Protein AF-A0A9D5H1F6-F1 (afdb_monomer)

Radius of gyration: 22.5 Å; Cα contacts (8 Å, |Δi|>4): 194; chains: 1; bounding box: 53×39×62 Å

Mean predicted aligned error: 13.91 Å

Organism: Pisum sativum (NCBI:txid3888)

Sequence (229 aa):
MTDNATSFKALLVYIEHRYYGNSVPFGSEEEAFKNATTLGYLDSAQALVDYGDVVIHIQETLQMQNSPIIVIGGSYGGMLASWFRLKYPHLAIGALASSAPILYIDDVVQPNAYMDIVSADFKLSVHSCPLLVGWDDMGNLRTLRPNLLRVCEKISVCLDPQWNFRTLIAAIHTGFRQLGGRRMKVRKVEYRCSYTLLTDASPDGTYMYYLDRIENDEDVQSMFSAHSG

Solvent-accessible surface area (backbone atoms only — not comparable to full-atom values): 14036 Å² total; per-residue (Å²): 111,74,86,55,29,66,82,67,73,50,87,86,81,85,81,77,53,69,75,40,93,88,42,42,54,85,83,36,64,70,57,27,66,64,42,71,79,50,38,62,66,76,38,71,71,58,45,47,49,52,52,49,53,51,50,52,51,49,24,63,77,68,71,39,77,87,59,86,36,73,36,70,23,52,35,71,46,4,37,50,17,45,51,40,32,72,76,38,55,88,69,24,82,39,53,46,50,42,78,35,63,68,59,73,56,72,90,75,46,65,95,53,53,69,60,53,50,53,53,47,55,51,59,71,47,36,102,76,40,61,72,75,73,48,78,71,60,60,67,72,54,78,79,41,68,75,57,50,52,55,46,26,66,64,68,71,49,86,76,59,90,87,62,47,74,66,56,54,53,48,51,55,55,50,52,63,58,77,68,76,52,89,88,51,98,57,71,54,64,52,63,47,33,78,39,38,42,65,54,94,79,43,100,82,75,56,85,47,79,40,61,65,74,68,80,88,46,66,69,61,55,54,56,55,63,73,70,72,119

InterPro domains:
  IPR008758 Peptidase S28 [PF05577] (2-130)
  IPR029058 Alpha/Beta hydrolase fold [G3DSA:3.40.50.1820] (1-213)
  IPR029058 Alpha/Beta hydrolase fold [SSF53474] (10-110)

Secondary structure (DSSP, 8-state):
-HHHHHHHTPPP--PPPTTBTTB-GGGSHHHHTSSHHHHTT--HHHHHHHHHHHHHHHHHHTT-TTS--EEEEETHHHHHHHHHHHH-TTT-SEEEEET--GGGSSTTS-TTHHHHHHHHHHHHH-TT------TTGGGGGGG-HHHHHHHHHHHT----TT--HHHHHHHHHHHHHHT--TTSSS-HHHHHHTTEEEE---TT---EEEE---TT-HHHHHHHHTT--

Foldseek 3Di:
DVVCCVVVVHDDDDDDFELDDPNDPPRDNCQCVVDCVSVVCNDLVNRLVVVVVVLVVCCVVVVPLVPAAEQEAEACSLLSSVVSCVVCVVRHVYYHRHPYPNQPPDPSDPPCVVVVVLVVVLVVLDVDLPPPPPVVVVVVCPPCPVLVVVLCVQQVHDDDPPDDPVNVVVLVSVLLVVPQDPPPPDRCSNVQSVQFDQDPPDPVRDGHTRNPDPPPPPVSVVSSVVVPD

Structure (mmCIF, N/CA/C/O backbone):
data_AF-A0A9D5H1F6-F1
#
_entry.id   AF-A0A9D5H1F6-F1
#
loop_
_atom_site.group_PDB
_atom_site.id
_atom_site.type_symbol
_atom_site.label_atom_id
_atom_site.label_alt_id
_atom_site.label_comp_id
_atom_site.label_asym_id
_atom_site.label_entity_id
_atom_site.label_seq_id
_atom_site.pdbx_PDB_ins_code
_atom_site.Cartn_x
_atom_site.Cartn_y
_atom_site.Cartn_z
_atom_site.occupancy
_atom_site.B_iso_or_equiv
_atom_site.auth_seq_id
_atom_site.auth_comp_id
_atom_site.auth_asym_id
_atom_site.auth_atom_id
_atom_site.pdbx_PDB_model_num
ATOM 1 N N . MET A 1 1 ? -13.692 4.336 -4.834 1.00 65.94 1 MET A N 1
ATOM 2 C CA . MET A 1 1 ? -14.108 4.124 -3.426 1.00 65.94 1 MET A CA 1
ATOM 3 C C . MET A 1 1 ? -15.209 5.093 -3.019 1.00 65.94 1 MET A C 1
ATOM 5 O O . MET A 1 1 ? -16.245 4.626 -2.567 1.00 65.94 1 MET A O 1
ATOM 9 N N . THR A 1 2 ? -15.030 6.399 -3.236 1.00 76.50 2 THR A N 1
ATOM 10 C CA . THR A 1 2 ? -16.049 7.443 -3.000 1.00 76.50 2 THR A CA 1
ATOM 11 C C . THR A 1 2 ? -17.396 7.136 -3.648 1.00 76.50 2 THR A C 1
ATOM 13 O O . THR A 1 2 ? -18.425 7.261 -2.996 1.00 76.50 2 THR A O 1
ATOM 16 N N . ASP A 1 3 ? -17.375 6.639 -4.885 1.00 79.06 3 ASP A N 1
ATOM 17 C CA . ASP A 1 3 ? -18.580 6.434 -5.698 1.00 79.06 3 ASP A CA 1
ATOM 18 C C . ASP A 1 3 ? -19.557 5.419 -5.083 1.00 79.06 3 ASP A C 1
ATOM 20 O O . ASP A 1 3 ? -20.766 5.549 -5.239 1.00 79.06 3 ASP A O 1
ATOM 24 N N . ASN A 1 4 ? -19.042 4.438 -4.333 1.00 81.19 4 ASN A N 1
ATOM 25 C CA . ASN A 1 4 ? -19.859 3.409 -3.686 1.00 81.19 4 ASN A CA 1
ATOM 26 C C . ASN A 1 4 ? -20.172 3.739 -2.220 1.00 81.19 4 ASN A C 1
ATOM 28 O O . ASN A 1 4 ? -21.157 3.243 -1.673 1.00 81.19 4 ASN A O 1
ATOM 32 N N . ALA A 1 5 ? -19.344 4.560 -1.568 1.00 83.38 5 ALA A N 1
ATOM 33 C CA . ALA A 1 5 ? -19.458 4.839 -0.139 1.00 83.38 5 ALA A CA 1
ATOM 34 C C . ALA A 1 5 ? -20.813 5.455 0.225 1.00 83.38 5 ALA A C 1
ATOM 36 O O . ALA A 1 5 ? -21.424 5.054 1.213 1.00 83.38 5 ALA A O 1
ATOM 37 N N . THR A 1 6 ? -21.322 6.367 -0.609 1.00 85.12 6 THR A N 1
ATOM 38 C CA . THR A 1 6 ? -22.631 7.002 -0.409 1.00 85.12 6 THR A CA 1
ATOM 39 C C . THR A 1 6 ? -23.771 5.986 -0.448 1.00 85.12 6 THR A C 1
ATOM 41 O O . THR A 1 6 ? -24.631 6.004 0.430 1.00 85.12 6 THR A O 1
ATOM 44 N N . SER A 1 7 ? -23.764 5.060 -1.413 1.00 90.88 7 SER A N 1
ATOM 45 C CA . SER A 1 7 ? -24.789 4.013 -1.532 1.00 90.88 7 SER A CA 1
ATOM 46 C C . SER A 1 7 ? -24.789 3.063 -0.336 1.00 90.88 7 SER A C 1
ATOM 48 O O . SER A 1 7 ? -25.853 2.651 0.119 1.00 90.88 7 SER A O 1
ATOM 50 N N . PHE A 1 8 ? -23.608 2.758 0.206 1.00 89.00 8 PHE A N 1
ATOM 51 C CA . PHE A 1 8 ? -23.462 1.930 1.404 1.00 89.00 8 PHE A CA 1
ATOM 52 C C . PHE A 1 8 ? -23.613 2.706 2.717 1.00 89.00 8 PHE A C 1
ATOM 54 O O . PHE A 1 8 ? -23.583 2.087 3.777 1.00 89.00 8 PHE A O 1
ATOM 61 N N . LYS A 1 9 ? -23.773 4.039 2.667 1.00 91.12 9 LYS A N 1
ATOM 62 C CA . LYS A 1 9 ? -23.721 4.931 3.841 1.00 91.12 9 LYS A CA 1
ATOM 63 C C . LYS A 1 9 ? -22.486 4.653 4.711 1.00 91.12 9 LYS A C 1
ATOM 65 O O . LYS A 1 9 ? -22.565 4.632 5.936 1.00 91.12 9 LYS A O 1
ATOM 70 N N . ALA A 1 10 ? -21.361 4.386 4.056 1.00 92.12 10 ALA A N 1
ATOM 71 C CA . ALA A 1 10 ? -20.140 3.934 4.701 1.00 92.12 10 ALA A CA 1
ATOM 72 C C . ALA A 1 10 ? -19.275 5.114 5.156 1.00 92.12 10 ALA A C 1
ATOM 74 O O . ALA A 1 10 ? -19.107 6.094 4.425 1.00 92.12 10 ALA A O 1
ATOM 75 N N . LEU A 1 11 ? -18.662 4.972 6.331 1.00 92.75 11 LEU A N 1
ATOM 76 C CA . LEU A 1 11 ? -17.524 5.793 6.726 1.00 92.75 11 LEU A CA 1
ATOM 77 C C . LEU A 1 11 ? -16.302 5.368 5.902 1.00 92.75 11 LEU A C 1
ATOM 79 O O . LEU A 1 11 ? -15.985 4.181 5.822 1.00 92.75 11 LEU A O 1
ATOM 83 N N . LEU A 1 12 ? -15.616 6.336 5.299 1.00 93.62 12 LEU A N 1
ATOM 84 C CA . LEU A 1 12 ? -14.352 6.098 4.611 1.00 93.62 12 LEU A CA 1
ATOM 85 C C . LEU A 1 12 ? -13.191 6.471 5.522 1.00 93.62 12 LEU A C 1
ATOM 87 O O . LEU A 1 12 ? -13.092 7.611 5.967 1.00 93.62 12 LEU A O 1
ATOM 91 N N . VAL A 1 13 ? -12.297 5.512 5.735 1.00 92.62 13 VAL A N 1
ATOM 92 C CA . VAL A 1 13 ? -11.058 5.697 6.486 1.00 92.62 13 VAL A CA 1
ATOM 93 C C . VAL A 1 13 ? -9.903 5.328 5.566 1.00 92.62 13 VAL A C 1
ATOM 95 O O . VAL A 1 13 ? -9.874 4.229 5.014 1.00 92.62 13 VAL A O 1
ATOM 98 N N . TYR A 1 14 ? -8.969 6.258 5.388 1.00 94.88 14 TYR A N 1
ATOM 99 C CA . TYR A 1 14 ? -7.701 6.011 4.711 1.00 94.88 14 TYR A CA 1
ATOM 100 C C . TYR A 1 14 ? -6.618 6.004 5.778 1.00 94.88 14 TYR A C 1
ATOM 102 O O . TYR A 1 14 ? -6.432 7.006 6.465 1.00 94.88 14 TYR A O 1
ATOM 110 N N . ILE A 1 15 ? -5.955 4.863 5.940 1.00 94.81 15 ILE A N 1
ATOM 111 C CA . ILE A 1 15 ? -4.895 4.691 6.929 1.00 94.81 15 ILE A CA 1
ATOM 112 C C . ILE A 1 15 ? -3.569 4.752 6.182 1.00 94.81 15 ILE A C 1
ATOM 114 O O . ILE A 1 15 ? -3.332 3.965 5.263 1.00 94.81 15 ILE A O 1
ATOM 118 N N . GLU A 1 16 ? -2.736 5.721 6.540 1.00 96.19 16 GLU A N 1
ATOM 119 C CA . GLU A 1 16 ? -1.401 5.856 5.973 1.00 96.19 16 GLU A CA 1
ATOM 120 C C . GLU A 1 16 ? -0.485 4.766 6.548 1.00 96.19 16 GLU A C 1
ATOM 122 O O . GLU A 1 16 ? -0.585 4.385 7.715 1.00 96.19 16 GLU A O 1
ATOM 127 N N . HIS A 1 17 ? 0.357 4.185 5.697 1.00 97.12 17 HIS A N 1
ATOM 128 C CA . HIS A 1 17 ? 1.258 3.111 6.101 1.00 97.12 17 HIS A CA 1
ATOM 129 C C . HIS A 1 17 ? 2.427 3.695 6.901 1.00 97.12 17 HIS A C 1
ATOM 131 O O . HIS A 1 17 ? 2.987 4.718 6.512 1.00 97.12 17 HIS A O 1
ATOM 137 N N . ARG A 1 18 ? 2.848 3.016 7.975 1.00 96.12 18 ARG A N 1
ATOM 138 C CA . ARG A 1 18 ? 4.076 3.365 8.709 1.00 96.12 18 ARG A CA 1
ATOM 139 C C . ARG A 1 18 ? 5.263 3.558 7.753 1.00 96.12 18 ARG A C 1
ATOM 141 O O . ARG A 1 18 ? 5.403 2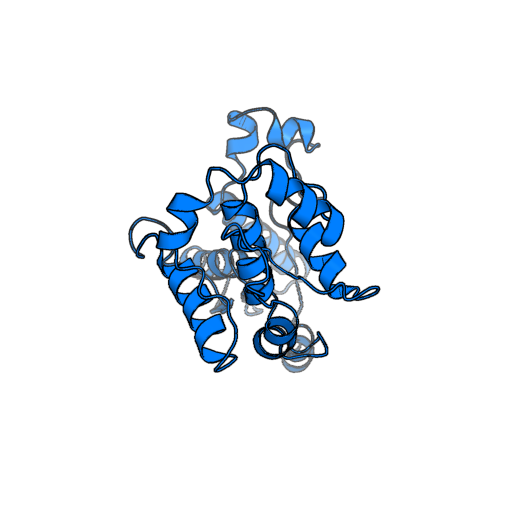.774 6.818 1.00 96.12 18 ARG A O 1
ATOM 148 N N . TYR A 1 19 ? 6.126 4.534 8.023 1.00 95.50 19 TYR A N 1
ATOM 149 C CA . TYR A 1 19 ? 7.267 4.958 7.188 1.00 95.50 19 TYR A CA 1
ATOM 150 C C . TYR A 1 19 ? 6.912 5.632 5.857 1.00 95.50 19 TYR A C 1
ATOM 152 O O . TYR A 1 19 ? 7.810 5.887 5.059 1.00 95.50 19 TYR A O 1
ATOM 160 N N . TYR A 1 20 ? 5.641 5.940 5.602 1.00 93.31 20 TYR A N 1
ATOM 161 C CA . TYR A 1 20 ? 5.229 6.689 4.417 1.00 93.31 20 TYR A CA 1
ATOM 162 C C . TYR A 1 20 ? 4.521 7.978 4.820 1.00 93.31 20 TYR A C 1
ATOM 164 O O . TYR A 1 20 ? 3.789 8.011 5.810 1.00 93.31 20 TYR A O 1
ATOM 172 N N . GLY A 1 21 ? 4.714 9.024 4.016 1.00 92.81 21 GLY A N 1
ATOM 173 C CA . GLY A 1 21 ? 4.063 10.314 4.217 1.00 92.81 21 GLY A CA 1
ATOM 174 C C . GLY A 1 21 ? 4.426 10.925 5.567 1.00 92.81 21 GLY A C 1
ATOM 175 O O . GLY A 1 21 ? 5.596 11.132 5.866 1.00 92.81 21 GLY A O 1
ATOM 176 N N . ASN A 1 22 ? 3.419 11.211 6.387 1.00 94.31 22 ASN A N 1
ATOM 177 C CA . ASN A 1 22 ? 3.612 11.797 7.714 1.00 94.31 22 ASN A CA 1
ATOM 178 C C . ASN A 1 22 ? 3.654 10.743 8.832 1.00 94.31 22 ASN A C 1
ATOM 180 O O . ASN A 1 22 ? 3.923 11.072 9.988 1.00 94.31 22 ASN A O 1
ATOM 184 N N . SER A 1 23 ? 3.394 9.477 8.511 1.00 95.31 23 SER A N 1
ATOM 185 C CA . SER A 1 23 ? 3.327 8.368 9.462 1.00 95.31 23 SER A CA 1
ATOM 186 C C . SER A 1 23 ? 4.711 7.778 9.717 1.00 95.31 23 SER A C 1
ATOM 188 O O . SER A 1 23 ? 4.968 6.605 9.446 1.00 95.31 23 SER A O 1
ATOM 190 N N . VAL A 1 24 ? 5.626 8.603 10.227 1.00 95.00 24 VAL A N 1
ATOM 191 C CA . VAL A 1 24 ? 7.041 8.255 10.407 1.00 95.00 24 VAL A CA 1
ATOM 192 C C . VAL A 1 24 ? 7.347 7.963 11.882 1.00 95.00 24 VAL A C 1
ATOM 194 O O . VAL A 1 24 ? 7.233 8.857 12.726 1.00 95.00 24 VAL A O 1
ATOM 197 N N . PRO A 1 25 ? 7.740 6.722 12.232 1.00 93.62 25 PRO A N 1
ATOM 198 C CA . PRO A 1 25 ? 8.152 6.390 13.594 1.00 93.62 25 PRO A CA 1
ATOM 199 C C . PRO A 1 25 ? 9.428 7.132 14.009 1.00 93.62 25 PRO A C 1
ATOM 201 O O . PRO A 1 25 ? 10.161 7.648 13.176 1.00 93.62 25 PRO A O 1
ATOM 204 N N . PHE A 1 26 ? 9.723 7.171 15.309 1.00 94.81 26 PHE A N 1
ATOM 205 C CA . PHE A 1 26 ? 10.951 7.782 15.855 1.00 94.81 26 PHE A CA 1
ATOM 206 C C . PHE A 1 26 ? 11.108 9.298 15.616 1.00 94.81 26 PHE A C 1
ATOM 208 O O . PHE A 1 26 ? 12.149 9.866 15.932 1.00 94.81 26 PHE A O 1
ATOM 215 N N . GLY A 1 27 ? 10.057 9.972 15.141 1.00 90.50 27 GLY A N 1
ATOM 216 C CA . GLY A 1 27 ? 9.942 11.432 15.099 1.00 90.50 27 GLY A CA 1
ATOM 217 C C . GLY A 1 27 ? 10.492 12.102 13.839 1.00 90.50 27 GLY A C 1
ATOM 218 O O . GLY A 1 27 ? 10.073 13.218 13.537 1.00 90.50 27 GLY A O 1
ATOM 219 N N . SER A 1 28 ? 11.378 11.450 13.084 1.00 94.19 28 SER A N 1
ATOM 220 C CA . SER A 1 28 ? 11.861 11.944 11.790 1.00 94.19 28 SER A CA 1
ATOM 221 C C . SER A 1 28 ? 12.242 10.800 10.854 1.00 94.19 28 SER A C 1
ATOM 223 O O . SER A 1 28 ? 12.594 9.709 11.303 1.00 94.19 28 SER A O 1
ATOM 225 N N . GLU A 1 29 ? 12.217 11.061 9.543 1.00 93.44 29 GLU A N 1
ATOM 226 C CA . GLU A 1 29 ? 12.680 10.090 8.541 1.00 93.44 29 GLU A CA 1
ATOM 227 C C . GLU A 1 29 ? 14.157 9.750 8.750 1.00 93.44 29 GLU A C 1
ATOM 229 O O . GLU A 1 29 ? 14.536 8.583 8.707 1.00 93.44 29 GLU A O 1
ATOM 234 N N . GLU A 1 30 ? 14.982 10.750 9.068 1.00 95.31 30 GLU A N 1
ATOM 235 C CA . GLU A 1 30 ? 16.406 10.542 9.327 1.00 95.31 30 GLU A CA 1
ATOM 236 C C . GLU A 1 30 ? 16.638 9.481 10.412 1.00 95.31 30 GLU A C 1
ATOM 238 O O . GLU A 1 30 ? 17.456 8.584 10.221 1.00 95.31 30 GLU A O 1
ATOM 243 N N . GLU A 1 31 ? 15.890 9.528 11.519 1.00 95.69 31 GLU A N 1
ATOM 244 C CA . GLU A 1 31 ? 16.037 8.532 12.582 1.00 95.69 31 GLU A CA 1
ATOM 245 C C . GLU A 1 31 ? 15.385 7.192 12.202 1.00 95.69 31 GLU A C 1
ATOM 247 O O . GLU A 1 31 ? 15.964 6.124 12.438 1.00 95.69 31 GLU A O 1
ATOM 252 N N . ALA A 1 32 ? 14.216 7.228 11.556 1.00 94.44 32 ALA A N 1
ATOM 253 C CA . ALA A 1 32 ? 13.486 6.034 11.141 1.00 94.44 32 ALA A CA 1
ATOM 254 C C . ALA A 1 32 ? 14.284 5.151 10.167 1.00 94.44 32 ALA A C 1
ATOM 256 O O . ALA A 1 32 ? 14.256 3.927 10.291 1.00 94.44 32 ALA A O 1
ATOM 257 N N . PHE A 1 33 ? 15.037 5.762 9.249 1.00 94.12 33 PHE A N 1
ATOM 258 C CA . PHE A 1 33 ? 15.827 5.070 8.223 1.00 94.12 33 PHE A CA 1
ATOM 259 C C . PHE A 1 33 ? 17.323 4.938 8.568 1.00 94.12 33 PHE A C 1
ATOM 261 O O . PHE A 1 33 ? 18.102 4.415 7.773 1.00 94.12 33 PHE A O 1
ATOM 268 N N . LYS A 1 34 ? 17.742 5.374 9.761 1.00 95.00 34 LYS A N 1
ATOM 269 C CA . LYS A 1 34 ? 19.153 5.474 10.172 1.00 95.00 34 LYS A CA 1
ATOM 270 C C . LYS A 1 34 ? 19.942 4.169 10.138 1.00 95.00 34 LYS A C 1
ATOM 272 O O . LYS A 1 34 ? 21.124 4.167 9.800 1.00 95.00 34 LYS A O 1
ATOM 277 N N . ASN A 1 35 ? 19.353 3.073 10.612 1.00 94.75 35 ASN A N 1
ATOM 278 C CA . ASN A 1 35 ? 20.040 1.789 10.746 1.00 94.75 35 ASN A CA 1
ATOM 279 C C . ASN A 1 35 ? 19.049 0.618 10.739 1.00 94.75 35 ASN A C 1
ATOM 281 O O . ASN A 1 35 ? 17.842 0.810 10.827 1.00 94.75 35 ASN A O 1
ATOM 285 N N . ALA A 1 36 ? 19.566 -0.612 10.671 1.00 93.94 36 ALA A N 1
ATOM 286 C CA . ALA A 1 36 ? 18.742 -1.821 10.610 1.00 93.94 36 ALA A CA 1
ATOM 287 C C . ALA A 1 36 ? 17.792 -1.990 11.812 1.00 93.94 36 ALA A C 1
ATOM 289 O O . ALA A 1 36 ? 16.734 -2.595 11.666 1.00 93.94 36 ALA A O 1
ATOM 290 N N . THR A 1 37 ? 18.135 -1.452 12.986 1.00 94.81 37 THR A N 1
ATOM 291 C CA . THR A 1 37 ? 17.292 -1.547 14.184 1.00 94.81 37 THR A CA 1
ATOM 292 C C . THR A 1 37 ? 16.068 -0.643 14.080 1.00 94.81 37 THR A C 1
ATOM 294 O O . THR A 1 37 ? 14.972 -1.073 14.431 1.00 94.81 37 THR A O 1
ATOM 297 N N . THR A 1 38 ? 16.228 0.592 13.592 1.00 94.88 38 THR A N 1
ATOM 298 C CA . THR A 1 38 ? 15.094 1.505 13.381 1.00 94.88 38 THR A CA 1
ATOM 299 C C . THR A 1 38 ? 14.326 1.149 12.118 1.00 94.88 38 THR A C 1
ATOM 301 O O . THR A 1 38 ? 13.103 1.106 12.159 1.00 94.88 38 THR A O 1
ATOM 304 N N . LEU A 1 39 ? 15.003 0.767 11.036 1.00 94.00 39 LEU A N 1
ATOM 305 C CA . LEU A 1 39 ? 14.360 0.332 9.796 1.00 94.00 39 LEU A CA 1
ATOM 306 C C . LEU A 1 39 ? 13.620 -1.006 9.946 1.00 94.00 39 LEU A C 1
ATOM 308 O O . LEU A 1 39 ? 12.657 -1.256 9.232 1.00 94.00 39 LEU A O 1
ATOM 312 N N . GLY A 1 40 ? 14.019 -1.853 10.897 1.00 93.94 40 GLY A N 1
ATOM 313 C CA . GLY A 1 40 ? 13.415 -3.168 11.123 1.00 93.94 40 GLY A CA 1
ATOM 314 C C . GLY A 1 40 ? 11.926 -3.147 11.494 1.00 93.94 40 GLY A C 1
ATOM 315 O O . GLY A 1 40 ? 11.277 -4.186 11.411 1.00 93.94 40 GLY A O 1
ATOM 316 N N . TYR A 1 41 ? 11.362 -1.992 11.872 1.00 95.19 41 TYR A N 1
ATOM 317 C CA . TYR A 1 41 ? 9.916 -1.849 12.095 1.00 95.19 41 TYR A CA 1
ATOM 318 C C . TYR A 1 41 ? 9.131 -1.479 10.826 1.00 95.19 41 TYR A C 1
ATOM 320 O O . TYR A 1 41 ? 7.896 -1.423 10.889 1.00 95.19 41 TYR A O 1
ATOM 328 N N . LEU A 1 42 ? 9.803 -1.251 9.688 1.00 96.00 42 LEU A N 1
ATOM 329 C CA . LEU A 1 42 ? 9.185 -1.206 8.362 1.00 96.00 42 LEU A CA 1
ATOM 330 C C . LEU A 1 42 ? 8.871 -2.638 7.918 1.00 96.00 42 LEU A C 1
ATOM 332 O O . LEU A 1 42 ? 9.566 -3.241 7.106 1.00 96.00 42 LEU A O 1
ATOM 336 N N . ASP A 1 43 ? 7.814 -3.185 8.504 1.00 93.50 43 ASP A N 1
ATOM 337 C CA . ASP A 1 43 ? 7.365 -4.550 8.278 1.00 93.50 43 ASP A CA 1
ATOM 338 C C . ASP A 1 43 ? 5.849 -4.599 8.063 1.00 93.50 43 ASP A C 1
ATOM 340 O O . ASP A 1 43 ? 5.074 -3.866 8.686 1.00 93.50 43 ASP A O 1
ATOM 344 N N . SER A 1 44 ? 5.432 -5.501 7.177 1.00 95.38 44 SER A N 1
ATOM 345 C CA . SER A 1 44 ? 4.029 -5.711 6.839 1.00 95.38 44 SER A CA 1
ATOM 346 C C . SER A 1 44 ? 3.222 -6.237 8.025 1.00 95.38 44 SER A C 1
ATOM 348 O O . SER A 1 44 ? 2.106 -5.767 8.232 1.00 95.38 44 SER A O 1
ATOM 350 N N . ALA A 1 45 ? 3.760 -7.149 8.847 1.00 96.62 45 ALA A N 1
ATOM 351 C CA . ALA A 1 45 ? 3.021 -7.666 9.998 1.00 96.62 45 ALA A CA 1
ATOM 352 C C . ALA A 1 45 ? 2.770 -6.553 11.015 1.00 96.62 45 ALA A C 1
ATOM 354 O O . ALA A 1 45 ? 1.658 -6.415 11.521 1.00 96.62 45 ALA A O 1
ATOM 355 N N . GLN A 1 46 ? 3.769 -5.703 11.236 1.00 97.38 46 GLN A N 1
ATOM 356 C CA . GLN A 1 46 ? 3.621 -4.547 12.102 1.00 97.38 46 GLN A CA 1
ATOM 357 C C . GLN A 1 46 ? 2.647 -3.490 11.550 1.00 97.38 46 GLN A C 1
ATOM 359 O O . GLN A 1 46 ? 1.914 -2.881 12.328 1.00 97.38 46 GLN A O 1
ATOM 364 N N . ALA A 1 47 ? 2.596 -3.273 10.233 1.00 97.69 47 ALA A N 1
ATOM 365 C CA . ALA A 1 47 ? 1.602 -2.388 9.618 1.00 97.69 47 ALA A CA 1
ATOM 366 C C . ALA A 1 47 ? 0.167 -2.919 9.793 1.00 97.69 47 ALA A C 1
ATOM 368 O O . ALA A 1 47 ? -0.757 -2.150 10.045 1.00 97.69 47 ALA A O 1
ATOM 369 N N . LEU A 1 48 ? -0.032 -4.241 9.716 1.00 98.38 48 LEU A N 1
ATOM 370 C CA . LEU A 1 48 ? -1.343 -4.848 9.969 1.00 98.38 48 LEU A CA 1
ATOM 371 C C . LEU A 1 48 ? -1.806 -4.654 11.419 1.00 98.38 48 LEU A C 1
ATOM 373 O O . LEU A 1 48 ? -3.005 -4.484 11.640 1.00 98.38 48 LEU A O 1
ATOM 377 N N . VAL A 1 49 ? -0.882 -4.659 12.387 1.00 98.19 49 VAL A N 1
ATOM 378 C CA . VAL A 1 49 ? -1.196 -4.339 13.789 1.00 98.19 49 VAL A CA 1
ATOM 379 C C . VAL A 1 49 ? -1.678 -2.891 13.907 1.00 98.19 49 VAL A C 1
ATOM 381 O O . VAL A 1 49 ? -2.754 -2.678 14.460 1.00 98.19 49 VAL A O 1
ATOM 384 N N . ASP A 1 50 ? -0.977 -1.925 13.295 1.00 98.19 50 ASP A N 1
ATOM 385 C CA . ASP A 1 50 ? -1.402 -0.513 13.309 1.00 98.19 50 ASP A CA 1
ATOM 386 C C . ASP A 1 50 ? -2.824 -0.345 12.766 1.00 98.19 50 ASP A C 1
ATOM 388 O O . ASP A 1 50 ? -3.641 0.383 13.325 1.00 98.19 50 ASP A O 1
ATOM 392 N N . TYR A 1 51 ? -3.142 -1.034 11.666 1.00 98.12 51 TYR A N 1
ATOM 393 C CA . TYR A 1 51 ? -4.474 -0.974 11.068 1.00 98.12 51 TYR A CA 1
ATOM 394 C C . TYR A 1 51 ? -5.543 -1.530 12.006 1.00 98.12 51 TYR A C 1
ATOM 396 O O . TYR A 1 51 ? -6.645 -0.987 12.058 1.00 98.12 51 TYR A O 1
ATOM 404 N N . GLY A 1 52 ? -5.222 -2.587 12.755 1.00 97.69 52 GLY A N 1
ATOM 405 C CA . GLY A 1 52 ? -6.105 -3.153 13.769 1.00 97.69 52 GLY A CA 1
ATOM 406 C C . GLY A 1 52 ? -6.392 -2.150 14.880 1.00 97.69 52 GLY A C 1
ATOM 407 O O . GLY A 1 52 ? -7.558 -1.888 15.175 1.00 97.69 52 GLY A O 1
ATOM 408 N N . ASP A 1 53 ? -5.343 -1.533 15.420 1.00 98.00 53 ASP A N 1
ATOM 409 C CA . ASP A 1 53 ? -5.451 -0.552 16.501 1.00 98.00 53 ASP A CA 1
ATOM 410 C C . ASP A 1 53 ? -6.233 0.695 16.066 1.00 98.00 53 ASP A C 1
ATOM 412 O O . ASP A 1 53 ? -7.126 1.150 16.782 1.00 98.00 53 ASP A O 1
ATOM 416 N N . VAL A 1 54 ? -5.980 1.212 14.858 1.00 97.12 54 VAL A N 1
ATOM 417 C CA . VAL A 1 54 ? -6.732 2.347 14.296 1.00 97.12 54 VAL A CA 1
ATOM 418 C C . VAL A 1 54 ? -8.209 1.997 14.116 1.00 97.12 54 VAL A C 1
ATOM 420 O O . VAL A 1 54 ? -9.080 2.797 14.461 1.00 97.12 54 VAL A O 1
ATOM 423 N N . VAL A 1 55 ? -8.516 0.807 13.594 1.00 96.31 55 VAL A N 1
ATOM 424 C CA . VAL A 1 55 ? -9.899 0.349 13.408 1.00 96.31 55 VAL A CA 1
ATOM 425 C C . VAL A 1 55 ? -10.630 0.260 14.747 1.00 96.31 55 VAL A C 1
ATOM 427 O O . VAL A 1 55 ? -11.731 0.802 14.864 1.00 96.31 55 VAL A O 1
ATOM 430 N N . ILE A 1 56 ? -10.015 -0.366 15.754 1.00 96.88 56 ILE A N 1
ATOM 431 C CA . ILE A 1 56 ? -10.583 -0.484 17.103 1.00 96.88 56 ILE A CA 1
ATOM 432 C C . ILE A 1 56 ? -10.817 0.909 17.693 1.00 96.88 56 ILE A C 1
ATOM 434 O O . ILE A 1 56 ? -11.930 1.220 18.117 1.00 96.88 56 ILE A O 1
ATOM 438 N N . HIS A 1 57 ? -9.812 1.784 17.627 1.00 97.31 57 HIS A N 1
ATOM 439 C CA . HIS A 1 57 ? -9.901 3.144 18.149 1.00 97.31 57 HIS A CA 1
ATOM 440 C C . HIS A 1 57 ? -11.046 3.948 17.514 1.00 97.31 57 HIS A C 1
ATOM 442 O O . HIS A 1 57 ? -11.793 4.636 18.215 1.00 97.31 57 HIS A O 1
ATOM 448 N N . ILE A 1 58 ? -11.228 3.844 16.193 1.00 96.00 58 ILE A N 1
ATOM 449 C CA . ILE A 1 58 ? -12.327 4.504 15.476 1.00 96.00 58 ILE A CA 1
ATOM 450 C C . ILE A 1 58 ? -13.679 3.925 15.896 1.00 96.00 58 ILE A C 1
ATOM 452 O O . ILE A 1 58 ? -14.610 4.690 16.156 1.00 96.00 58 ILE A O 1
ATOM 456 N N . GLN A 1 59 ? -13.808 2.596 15.982 1.00 95.31 59 GLN A N 1
ATOM 457 C CA . GLN A 1 59 ? -15.054 1.965 16.419 1.00 95.31 59 GLN A CA 1
ATOM 458 C C . GLN A 1 59 ? -15.442 2.392 17.836 1.00 95.31 59 GLN A C 1
ATOM 460 O O . GLN A 1 59 ? -16.618 2.656 18.085 1.00 95.31 59 GLN A O 1
ATOM 465 N N . GLU A 1 60 ? -14.477 2.491 18.749 1.00 96.62 60 GLU A N 1
ATOM 466 C CA . GLU A 1 60 ? -14.701 2.943 20.122 1.00 96.62 60 GLU A CA 1
ATOM 467 C C . GLU A 1 60 ? -15.088 4.421 20.181 1.00 96.62 60 GLU A C 1
ATOM 469 O O . GLU A 1 60 ? -16.115 4.771 20.764 1.00 96.62 60 GLU A O 1
ATOM 474 N N . THR A 1 61 ? -14.310 5.277 19.516 1.00 97.62 61 THR A N 1
ATOM 475 C CA . THR A 1 61 ? -14.489 6.736 19.534 1.00 97.62 61 THR A CA 1
ATOM 476 C C . THR A 1 61 ? -15.812 7.160 18.905 1.00 97.62 61 THR A C 1
ATOM 478 O O . THR A 1 61 ? -16.471 8.074 19.399 1.00 97.62 61 THR A O 1
ATOM 481 N N . LEU A 1 62 ? -16.228 6.485 17.830 1.00 96.25 62 LEU A N 1
ATOM 482 C CA . LEU A 1 62 ? -17.472 6.785 17.118 1.00 96.25 62 LEU A CA 1
ATOM 483 C C . LEU A 1 62 ? -18.665 5.933 17.571 1.00 96.25 62 LEU A C 1
ATOM 485 O O . LEU A 1 62 ? -19.755 6.103 17.032 1.00 96.25 62 LEU A O 1
ATOM 489 N N . GLN A 1 63 ? -18.485 5.030 18.542 1.00 95.75 63 GLN A N 1
ATOM 490 C CA . GLN A 1 63 ? -19.530 4.110 19.016 1.00 95.75 63 GLN A CA 1
ATOM 491 C C . GLN A 1 63 ? -20.133 3.246 17.884 1.00 95.75 63 GLN A C 1
ATOM 493 O O . GLN A 1 63 ? -21.348 3.086 17.755 1.00 95.75 63 GLN A O 1
ATOM 498 N N . MET A 1 64 ? -19.262 2.689 17.036 1.00 92.69 64 MET A N 1
ATOM 499 C CA . MET A 1 64 ? -19.599 1.927 15.825 1.00 92.69 64 MET A CA 1
ATOM 500 C C . MET A 1 64 ? -19.219 0.436 15.908 1.00 92.69 64 MET A C 1
ATOM 502 O O . MET A 1 64 ? -18.933 -0.197 14.893 1.00 92.69 64 MET A O 1
ATOM 506 N N . GLN A 1 65 ? -19.248 -0.160 17.098 1.00 89.94 65 GLN A N 1
ATOM 507 C CA . GLN A 1 65 ? -18.790 -1.531 17.378 1.00 89.94 65 GLN A CA 1
ATOM 508 C C . GLN A 1 65 ? -19.541 -2.600 16.567 1.00 89.94 65 GLN A C 1
ATOM 510 O O . GLN A 1 65 ? -18.976 -3.634 16.227 1.00 89.94 65 GLN A O 1
ATOM 515 N N . ASN A 1 66 ? -20.800 -2.335 16.207 1.00 90.56 66 ASN A N 1
ATOM 516 C CA . ASN A 1 66 ? -21.623 -3.238 15.394 1.00 90.56 66 ASN A CA 1
ATOM 517 C C . ASN A 1 66 ? -21.534 -2.958 13.882 1.00 90.56 66 ASN A C 1
ATOM 519 O O . ASN A 1 66 ? -22.222 -3.610 13.096 1.00 90.56 66 ASN A O 1
ATOM 523 N N . SER A 1 67 ? -20.744 -1.966 13.459 1.00 94.50 67 SER A N 1
ATOM 524 C CA . SER A 1 67 ? -20.625 -1.616 12.043 1.00 94.50 67 SER A CA 1
ATOM 525 C C . SER A 1 67 ? -19.693 -2.595 11.325 1.00 94.50 67 SER A C 1
ATOM 527 O O . SER A 1 67 ? -18.566 -2.795 11.780 1.00 94.50 67 SER A O 1
ATOM 529 N N . PRO A 1 68 ? -20.117 -3.192 10.197 1.00 95.31 68 PRO A N 1
ATOM 530 C CA . PRO A 1 68 ? -19.269 -4.097 9.436 1.00 95.31 68 PRO A CA 1
ATOM 531 C C . PRO A 1 68 ? -18.114 -3.343 8.772 1.00 95.31 68 PRO A C 1
ATOM 533 O O . PRO A 1 68 ? -18.305 -2.279 8.185 1.00 95.31 68 PRO A O 1
ATOM 536 N N . ILE A 1 69 ? -16.925 -3.942 8.806 1.00 96.00 69 ILE A N 1
ATOM 537 C CA . ILE A 1 69 ? -15.715 -3.374 8.205 1.00 96.00 69 ILE A CA 1
ATOM 538 C C . ILE A 1 69 ? -15.322 -4.179 6.969 1.00 96.00 69 ILE A C 1
ATOM 540 O O . ILE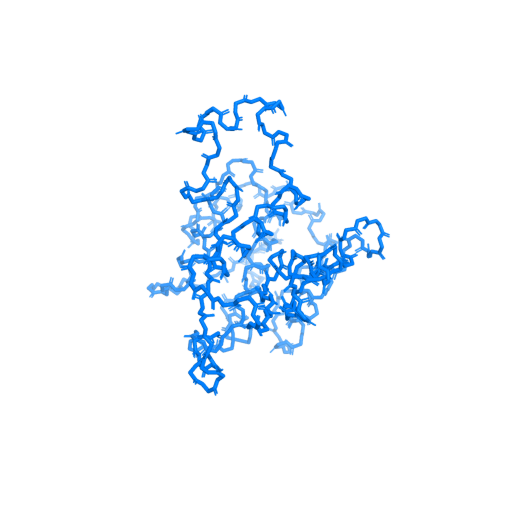 A 1 69 ? -15.184 -5.403 7.019 1.00 96.00 69 ILE A O 1
ATOM 544 N N . ILE A 1 70 ? -15.104 -3.476 5.860 1.00 95.56 70 ILE A N 1
ATOM 545 C CA . ILE A 1 70 ? -14.520 -4.027 4.637 1.00 95.56 70 ILE A CA 1
ATOM 546 C C . ILE A 1 70 ? -13.195 -3.314 4.403 1.00 95.56 70 ILE A C 1
ATOM 548 O O . ILE A 1 70 ? -13.168 -2.090 4.280 1.00 95.56 70 ILE A O 1
ATOM 552 N N . VAL A 1 71 ? -12.108 -4.075 4.314 1.00 96.50 71 VAL A N 1
ATOM 553 C CA . VAL A 1 71 ? -10.786 -3.524 3.992 1.00 96.50 71 VAL A CA 1
ATOM 554 C C . VAL A 1 71 ? -10.561 -3.533 2.488 1.00 96.50 71 VAL A C 1
ATOM 556 O O . VAL A 1 71 ? -10.903 -4.491 1.797 1.00 96.50 71 VAL A O 1
ATOM 559 N N . ILE A 1 72 ? -10.019 -2.449 1.947 1.00 94.56 72 ILE A N 1
ATOM 560 C CA . ILE A 1 72 ? -9.861 -2.269 0.503 1.00 94.56 72 ILE A CA 1
ATOM 561 C C . ILE A 1 72 ? -8.434 -1.822 0.230 1.00 94.56 72 ILE A C 1
ATOM 563 O O . ILE A 1 72 ? -7.934 -0.922 0.897 1.00 94.56 72 ILE A O 1
ATOM 567 N N . GLY A 1 73 ? -7.799 -2.417 -0.776 1.00 92.38 73 GLY A N 1
ATOM 568 C CA . GLY A 1 73 ? -6.463 -2.013 -1.185 1.00 92.38 73 GLY A CA 1
ATOM 569 C C . GLY A 1 73 ? -6.131 -2.411 -2.616 1.00 92.38 73 GLY A C 1
ATOM 570 O O . GLY A 1 73 ? -6.747 -3.312 -3.190 1.00 92.38 73 GLY A O 1
ATOM 571 N N . GLY A 1 74 ? -5.158 -1.712 -3.197 1.00 88.62 74 GLY A N 1
ATOM 572 C CA . GLY A 1 74 ? -4.625 -1.976 -4.531 1.00 88.62 74 GLY A CA 1
ATOM 573 C C . GLY A 1 74 ? -3.137 -2.313 -4.486 1.00 88.62 74 GLY A C 1
ATOM 574 O O . GLY A 1 74 ? -2.430 -1.773 -3.638 1.00 88.62 74 GLY A O 1
ATOM 575 N N . SER A 1 75 ? -2.650 -3.168 -5.391 1.00 90.50 75 SER A N 1
ATOM 576 C CA . SER A 1 75 ? -1.227 -3.553 -5.448 1.00 90.50 75 SER A CA 1
ATOM 577 C C . SER A 1 75 ? -0.752 -4.110 -4.091 1.00 90.50 75 SER A C 1
ATOM 579 O O . SER A 1 75 ? -1.448 -4.945 -3.508 1.00 90.50 75 SER A O 1
ATOM 581 N N . TYR A 1 76 ? 0.367 -3.630 -3.542 1.00 92.94 76 TYR A N 1
ATOM 582 C CA . TYR A 1 76 ? 0.814 -3.956 -2.184 1.00 92.94 76 TYR A CA 1
ATOM 583 C C . TYR A 1 76 ? -0.269 -3.689 -1.124 1.00 92.94 76 TYR A C 1
ATOM 585 O O . TYR A 1 76 ? -0.533 -4.543 -0.282 1.00 92.94 76 TYR A O 1
ATOM 593 N N . GLY A 1 77 ? -1.012 -2.582 -1.228 1.00 93.56 77 GLY A N 1
ATOM 594 C CA . GLY A 1 77 ? -2.158 -2.321 -0.352 1.00 93.56 77 GLY A CA 1
ATOM 595 C C . GLY A 1 77 ? -3.253 -3.391 -0.455 1.00 93.56 77 GLY A C 1
ATOM 596 O O . GLY A 1 77 ? -3.932 -3.686 0.523 1.00 93.56 77 GLY A O 1
ATOM 597 N N . GLY A 1 78 ? -3.416 -4.026 -1.618 1.00 93.88 78 GLY A N 1
ATOM 598 C CA . GLY A 1 78 ? -4.326 -5.161 -1.796 1.00 93.88 78 GLY A CA 1
ATOM 599 C C . GLY A 1 78 ? -3.814 -6.445 -1.133 1.00 93.88 78 GLY A C 1
ATOM 600 O O . GLY A 1 78 ? -4.613 -7.230 -0.615 1.00 93.88 78 GLY A O 1
ATOM 601 N N . MET A 1 79 ? -2.493 -6.641 -1.091 1.00 94.94 79 MET A N 1
ATOM 602 C CA . MET A 1 79 ? -1.869 -7.721 -0.317 1.00 94.94 79 MET A CA 1
ATOM 603 C C . MET A 1 79 ? -2.118 -7.496 1.175 1.00 94.94 79 MET A C 1
ATOM 605 O O . MET A 1 79 ? -2.645 -8.388 1.837 1.00 94.94 79 MET A O 1
ATOM 609 N N . LEU A 1 80 ? -1.886 -6.273 1.667 1.00 97.38 80 LEU A N 1
ATOM 610 C CA . LEU A 1 80 ? -2.200 -5.880 3.043 1.00 97.38 80 LEU A CA 1
ATOM 611 C C . LEU A 1 80 ? -3.680 -6.087 3.380 1.00 97.38 80 LEU A C 1
ATOM 613 O O . LEU A 1 8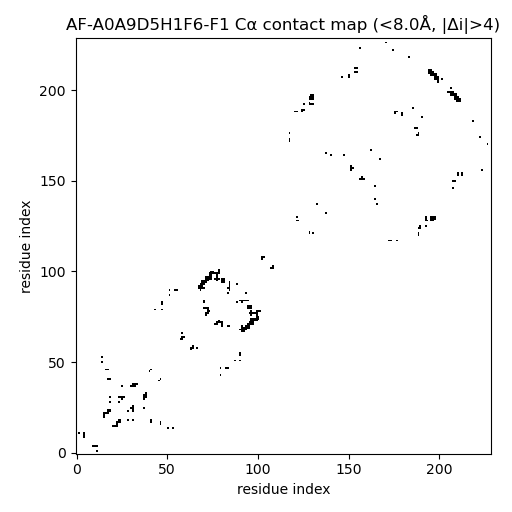0 ? -3.983 -6.697 4.397 1.00 97.38 80 LEU A O 1
ATOM 617 N N . ALA A 1 81 ? -4.612 -5.663 2.518 1.00 96.88 81 ALA A N 1
ATOM 618 C CA . ALA A 1 81 ? -6.045 -5.879 2.736 1.00 96.88 81 ALA A CA 1
ATOM 619 C C . ALA A 1 81 ? -6.396 -7.376 2.842 1.00 96.88 81 ALA A C 1
ATOM 621 O O . ALA A 1 81 ? -7.173 -7.781 3.711 1.00 96.88 81 ALA A O 1
ATOM 622 N N . SER A 1 82 ? -5.792 -8.213 1.992 1.00 96.38 82 SER A N 1
ATOM 623 C CA . SER A 1 82 ? -5.973 -9.670 2.035 1.00 96.38 82 SER A CA 1
ATOM 624 C C . SER A 1 82 ? -5.444 -10.261 3.339 1.00 96.38 82 SER A C 1
ATOM 626 O O . SER A 1 82 ? -6.155 -10.995 4.026 1.00 96.38 82 SER A O 1
ATOM 628 N N . TRP A 1 83 ? -4.209 -9.920 3.710 1.00 97.56 83 TRP A N 1
ATOM 629 C CA . TRP A 1 83 ? -3.578 -10.418 4.928 1.00 97.56 83 TRP A CA 1
ATOM 630 C C . TRP A 1 83 ? -4.267 -9.914 6.188 1.00 97.56 83 TRP A C 1
ATOM 632 O O . TRP A 1 83 ? -4.421 -10.689 7.129 1.00 97.56 83 TRP A O 1
ATOM 642 N N . PHE A 1 84 ? -4.762 -8.676 6.192 1.00 98.25 84 PHE A N 1
ATOM 643 C CA . PHE A 1 84 ? -5.542 -8.137 7.297 1.00 98.25 84 PHE A CA 1
ATOM 644 C C . PHE A 1 84 ? -6.799 -8.973 7.537 1.00 98.25 84 PHE A C 1
ATOM 646 O O . PHE A 1 84 ? -7.033 -9.417 8.656 1.00 98.25 84 PHE A O 1
ATOM 653 N N . ARG A 1 85 ? -7.572 -9.282 6.485 1.00 97.62 85 ARG A N 1
ATOM 654 C CA . ARG A 1 85 ? -8.754 -10.152 6.613 1.00 97.62 85 ARG A CA 1
ATOM 655 C C . ARG A 1 85 ? -8.389 -11.563 7.083 1.00 97.62 85 ARG A C 1
ATOM 657 O O . ARG A 1 85 ? -9.140 -12.141 7.863 1.00 97.62 85 ARG A O 1
ATOM 664 N N . LEU A 1 86 ? -7.264 -12.116 6.628 1.00 96.81 86 LEU A N 1
ATOM 665 C CA . LEU A 1 86 ? -6.806 -13.446 7.045 1.00 96.81 86 LEU A CA 1
ATOM 666 C C . LEU A 1 86 ? -6.351 -13.484 8.512 1.00 96.81 86 LEU A C 1
ATOM 668 O O . LEU A 1 86 ? -6.630 -14.459 9.206 1.00 96.81 86 LEU A O 1
ATOM 672 N N . LYS A 1 87 ? -5.647 -12.450 8.984 1.00 97.38 87 LYS A N 1
ATOM 673 C CA . LYS A 1 87 ? -5.073 -12.389 10.339 1.00 97.38 87 LYS A CA 1
ATOM 674 C C . LYS A 1 87 ? -6.045 -11.848 11.386 1.00 97.38 87 LYS A C 1
ATOM 676 O O . LYS A 1 87 ? -6.056 -12.346 12.508 1.00 97.38 87 LYS A O 1
ATOM 681 N N . TYR A 1 88 ? -6.902 -10.904 11.009 1.00 97.31 88 TYR A N 1
ATOM 682 C CA . TYR A 1 88 ? -7.876 -10.247 11.883 1.00 97.31 88 TYR A CA 1
ATOM 683 C C . TYR A 1 88 ? -9.314 -10.447 11.379 1.00 97.31 88 TYR A C 1
ATOM 685 O O . TYR A 1 88 ? -10.050 -9.478 11.162 1.00 97.31 88 TYR A O 1
ATOM 693 N N . PRO A 1 89 ? -9.779 -11.702 11.208 1.00 96.94 89 PRO A N 1
ATOM 694 C CA . PRO A 1 89 ? -11.116 -11.966 10.685 1.00 96.94 89 PRO A CA 1
ATOM 695 C C . PRO A 1 89 ? -12.243 -11.522 11.632 1.00 96.94 89 PRO A C 1
ATOM 697 O O . PRO A 1 89 ? -13.400 -11.468 11.219 1.00 96.94 89 PRO A O 1
ATOM 700 N N . HIS A 1 90 ? -11.912 -11.230 12.891 1.00 95.50 90 HIS A N 1
ATOM 701 C CA . HIS A 1 90 ? -12.824 -10.684 13.892 1.00 95.50 90 HIS A CA 1
ATOM 702 C C . HIS A 1 90 ? -13.037 -9.168 13.743 1.00 95.50 90 HIS A C 1
ATOM 704 O O . HIS A 1 90 ? -14.051 -8.672 14.219 1.00 95.50 90 HIS A O 1
ATOM 710 N N . LEU A 1 91 ? -12.127 -8.446 13.070 1.00 96.19 91 LEU A N 1
ATOM 711 C CA . LEU A 1 91 ? -12.251 -7.003 12.829 1.00 96.19 91 LEU A CA 1
ATOM 712 C C . LEU A 1 91 ? -12.900 -6.702 11.476 1.00 96.19 91 LEU A C 1
ATOM 714 O O . LEU A 1 91 ? -13.832 -5.913 11.401 1.00 96.19 91 LEU A O 1
ATOM 718 N N . ALA A 1 92 ? -12.441 -7.340 10.396 1.00 96.31 92 ALA A N 1
ATOM 719 C CA . ALA A 1 92 ? -12.949 -7.085 9.046 1.00 96.31 92 ALA A CA 1
ATOM 720 C C . ALA A 1 92 ? -13.754 -8.271 8.526 1.00 96.31 92 ALA A C 1
ATOM 722 O O . ALA A 1 92 ? -13.236 -9.382 8.497 1.00 96.31 92 ALA A O 1
ATOM 723 N N . ILE A 1 93 ? -14.976 -8.049 8.035 1.00 96.75 93 ILE A N 1
ATOM 724 C CA . ILE A 1 93 ? -15.846 -9.113 7.500 1.00 96.75 93 ILE A CA 1
ATOM 725 C C . ILE A 1 93 ? -15.452 -9.553 6.083 1.00 96.75 93 ILE A C 1
ATOM 727 O O . ILE A 1 93 ? -15.801 -10.651 5.649 1.00 96.75 93 ILE A O 1
ATOM 731 N N . GLY A 1 94 ? -14.697 -8.722 5.363 1.00 94.62 94 GLY A N 1
ATOM 732 C CA . GLY A 1 94 ? -14.252 -9.000 4.003 1.00 94.62 94 GLY A CA 1
ATOM 733 C C . GLY A 1 94 ? -13.138 -8.066 3.545 1.00 94.62 94 GLY A C 1
ATOM 734 O O . GLY A 1 94 ? -12.867 -7.046 4.181 1.00 94.62 94 GLY A O 1
ATOM 735 N N . ALA A 1 95 ? -12.505 -8.432 2.431 1.00 96.38 95 ALA A N 1
ATOM 736 C CA . ALA A 1 95 ? -11.459 -7.648 1.791 1.00 96.38 95 ALA A CA 1
ATOM 737 C C . ALA A 1 95 ? -11.699 -7.530 0.282 1.00 96.38 95 ALA A C 1
ATOM 739 O O . ALA A 1 95 ? -12.058 -8.513 -0.366 1.00 96.38 95 ALA A O 1
ATOM 740 N N . LEU A 1 96 ? -11.447 -6.347 -0.278 1.00 94.50 96 LEU A N 1
ATOM 741 C CA . LEU A 1 96 ? -11.328 -6.130 -1.717 1.00 94.50 96 LEU A CA 1
ATOM 742 C C . LEU A 1 96 ? -9.858 -5.872 -2.061 1.00 94.50 96 LEU A C 1
ATOM 744 O O . LEU A 1 96 ? -9.345 -4.770 -1.869 1.00 94.50 96 LEU A O 1
ATOM 748 N N . ALA A 1 97 ? -9.198 -6.904 -2.577 1.00 93.56 97 ALA A N 1
ATOM 749 C CA . ALA A 1 97 ? -7.786 -6.892 -2.935 1.00 93.56 97 ALA A CA 1
ATOM 750 C C . ALA A 1 97 ? -7.608 -6.703 -4.445 1.00 93.56 97 ALA A C 1
ATOM 752 O O . ALA A 1 97 ? -7.566 -7.659 -5.219 1.00 93.56 97 ALA A O 1
ATOM 753 N N . SER A 1 98 ? -7.546 -5.449 -4.883 1.00 90.06 98 SER A N 1
ATOM 754 C CA . SER A 1 98 ? -7.447 -5.115 -6.302 1.00 90.06 98 SER A CA 1
ATOM 755 C C . SER A 1 98 ? -6.016 -5.276 -6.810 1.00 90.06 98 SER A C 1
ATOM 757 O O . SER A 1 98 ? -5.097 -4.634 -6.305 1.00 90.06 98 SER A O 1
ATOM 759 N N . SER A 1 99 ? -5.818 -6.096 -7.845 1.00 87.06 99 SER A N 1
ATOM 760 C CA . SER A 1 99 ? -4.507 -6.291 -8.492 1.00 87.06 99 SER A CA 1
ATOM 761 C C . SER A 1 99 ? -3.377 -6.608 -7.500 1.00 87.06 99 SER A C 1
ATOM 763 O O . SER A 1 99 ? -2.260 -6.125 -7.651 1.00 87.06 99 SER A O 1
ATOM 765 N N . ALA A 1 100 ? -3.689 -7.370 -6.447 1.00 91.25 100 ALA A N 1
ATOM 766 C CA . ALA A 1 100 ? -2.747 -7.734 -5.398 1.00 91.25 100 ALA A CA 1
ATOM 767 C C . ALA A 1 100 ? -1.859 -8.898 -5.869 1.00 91.25 100 ALA A C 1
ATOM 769 O O . ALA A 1 100 ? -2.380 -9.998 -6.085 1.00 91.25 100 ALA A O 1
ATOM 770 N N . PRO A 1 101 ? -0.537 -8.715 -6.016 1.00 90.12 101 PRO A N 1
ATOM 771 C CA . PRO A 1 101 ? 0.346 -9.758 -6.526 1.00 90.12 101 PRO A CA 1
ATOM 772 C C . PRO A 1 101 ? 0.759 -10.734 -5.409 1.00 90.12 101 PRO A C 1
ATOM 774 O O . PRO A 1 101 ? 1.937 -10.950 -5.161 1.00 90.12 101 PRO A O 1
ATOM 777 N N . ILE A 1 102 ? -0.215 -11.343 -4.724 1.00 89.44 102 ILE A N 1
ATOM 778 C CA . ILE A 1 102 ? 0.005 -12.194 -3.534 1.00 89.44 102 ILE A CA 1
ATOM 779 C C . ILE A 1 102 ? 0.925 -13.389 -3.840 1.00 89.44 102 ILE A C 1
ATOM 781 O O . ILE A 1 102 ? 1.664 -13.827 -2.967 1.00 89.44 102 ILE A O 1
ATOM 785 N N . LEU A 1 103 ? 0.900 -13.892 -5.079 1.00 88.31 103 LEU A N 1
ATOM 786 C CA . LEU A 1 103 ? 1.726 -15.021 -5.524 1.00 88.31 103 LEU A CA 1
ATOM 787 C C . LEU A 1 103 ? 3.130 -14.620 -6.005 1.00 88.31 103 LEU A C 1
ATOM 789 O O . LEU A 1 103 ? 3.926 -15.496 -6.297 1.00 88.31 103 LEU A O 1
ATOM 793 N N . TYR A 1 104 ? 3.439 -13.325 -6.116 1.00 83.25 104 TYR A N 1
ATOM 794 C CA . TYR A 1 104 ? 4.774 -12.847 -6.515 1.00 83.25 104 TYR A CA 1
ATOM 795 C C . TYR A 1 104 ? 5.740 -12.722 -5.325 1.00 83.25 104 TYR A C 1
ATOM 797 O O . TYR A 1 104 ? 6.795 -12.103 -5.447 1.00 83.25 104 TYR A O 1
ATOM 805 N N . ILE A 1 105 ? 5.365 -13.276 -4.173 1.00 75.56 105 ILE A N 1
ATOM 806 C CA . ILE A 1 105 ? 6.266 -13.488 -3.045 1.00 75.56 105 ILE A CA 1
ATOM 807 C C . ILE A 1 105 ? 6.756 -14.931 -3.120 1.00 75.56 105 ILE A C 1
ATOM 809 O O . ILE A 1 105 ? 5.970 -15.829 -3.429 1.00 75.56 105 ILE A O 1
ATOM 813 N N . ASP A 1 106 ? 8.038 -15.126 -2.816 1.00 75.06 106 ASP A N 1
ATOM 814 C CA . ASP A 1 106 ? 8.763 -16.390 -2.947 1.00 75.06 106 ASP A CA 1
ATOM 815 C C . ASP A 1 106 ? 8.857 -16.894 -4.402 1.00 75.06 106 ASP A C 1
ATOM 817 O O . ASP A 1 106 ? 8.359 -16.280 -5.349 1.00 75.06 106 ASP A O 1
ATOM 821 N N . ASP A 1 107 ? 9.504 -18.043 -4.598 1.00 77.06 107 ASP A N 1
ATOM 822 C CA . ASP A 1 107 ? 9.736 -18.655 -5.916 1.00 77.06 107 ASP A CA 1
ATOM 823 C C . ASP A 1 107 ? 8.483 -19.361 -6.489 1.00 77.06 107 ASP A C 1
ATOM 825 O O . ASP A 1 107 ? 8.572 -20.373 -7.187 1.00 77.06 107 ASP A O 1
ATOM 829 N N . VAL A 1 108 ? 7.284 -18.856 -6.175 1.00 86.62 108 VAL A N 1
ATOM 830 C CA . VAL A 1 108 ? 6.000 -19.425 -6.626 1.00 86.62 108 VAL A CA 1
ATOM 831 C C . VAL A 1 108 ? 5.736 -19.104 -8.100 1.00 86.62 108 VAL A C 1
ATOM 833 O O . VAL A 1 108 ? 5.158 -19.916 -8.826 1.00 86.62 108 VAL A O 1
ATOM 836 N N . VAL A 1 109 ? 6.152 -17.921 -8.555 1.00 85.69 109 VAL A N 1
ATOM 837 C CA . VAL A 1 109 ? 5.972 -17.446 -9.933 1.00 85.69 109 VAL A CA 1
ATOM 838 C C . VAL A 1 109 ? 7.313 -17.454 -10.668 1.00 85.69 109 VAL A C 1
ATOM 840 O O . VAL A 1 109 ? 8.362 -17.195 -10.087 1.00 85.69 109 VAL A O 1
ATOM 843 N N . GLN A 1 110 ? 7.287 -17.736 -11.975 1.00 81.06 110 GLN A N 1
ATOM 844 C CA . GLN A 1 110 ? 8.497 -17.728 -12.798 1.00 81.06 110 GLN A CA 1
ATOM 845 C C . GLN A 1 110 ? 9.175 -16.339 -12.784 1.00 81.06 110 GLN A C 1
ATOM 847 O O . GLN A 1 110 ? 8.471 -15.337 -12.942 1.00 81.06 110 GLN A O 1
ATOM 852 N N . PRO A 1 111 ? 10.520 -16.254 -12.704 1.00 73.75 111 PRO A N 1
ATOM 853 C CA . PRO A 1 111 ? 11.248 -14.988 -12.532 1.00 73.75 111 PRO A CA 1
ATOM 854 C C . PRO A 1 111 ? 10.929 -13.885 -13.557 1.00 73.75 111 PRO A C 1
ATOM 856 O O . PRO A 1 111 ? 11.008 -12.703 -13.235 1.00 73.75 111 PRO A O 1
ATOM 859 N N . ASN A 1 112 ? 10.529 -14.253 -14.779 1.00 76.25 112 ASN A N 1
ATOM 860 C CA . ASN A 1 112 ? 10.241 -13.306 -15.862 1.00 76.25 112 ASN A CA 1
ATOM 861 C C . ASN A 1 112 ? 8.746 -13.093 -16.128 1.00 76.25 112 ASN A C 1
ATOM 863 O O . ASN A 1 112 ? 8.400 -12.269 -16.973 1.00 76.25 112 ASN A O 1
ATOM 867 N N . ALA A 1 113 ? 7.850 -13.746 -15.379 1.00 77.75 113 ALA A N 1
ATOM 868 C CA . ALA A 1 113 ? 6.417 -13.756 -15.679 1.00 77.75 113 ALA A CA 1
ATOM 869 C C . ALA A 1 113 ? 5.813 -12.348 -15.781 1.00 77.75 113 ALA A C 1
ATOM 871 O O . ALA A 1 113 ? 4.942 -12.091 -16.608 1.00 77.75 113 ALA A O 1
ATOM 872 N N . TYR A 1 114 ? 6.277 -11.405 -14.954 1.00 75.44 114 TYR A N 1
ATOM 873 C CA . TYR A 1 114 ? 5.824 -10.017 -15.038 1.00 75.44 114 TYR A CA 1
ATOM 874 C C . TYR A 1 114 ? 6.181 -9.377 -16.388 1.00 75.44 114 TYR A C 1
ATOM 876 O O . TYR A 1 114 ? 5.324 -8.766 -17.030 1.00 75.44 114 TYR A O 1
ATOM 884 N N . MET A 1 115 ? 7.427 -9.552 -16.832 1.00 68.69 115 MET A N 1
ATOM 885 C CA . MET A 1 115 ? 7.942 -8.979 -18.077 1.00 68.69 115 MET A CA 1
ATOM 886 C C . MET A 1 115 ? 7.405 -9.704 -19.312 1.00 68.69 115 MET A C 1
ATOM 888 O O . MET A 1 115 ? 7.199 -9.068 -20.346 1.00 68.69 115 MET A O 1
ATOM 892 N N . ASP A 1 116 ? 7.096 -10.994 -19.198 1.00 73.94 116 ASP A N 1
ATOM 893 C CA . ASP A 1 116 ? 6.441 -11.761 -20.256 1.00 73.94 116 ASP A CA 1
ATOM 894 C C . ASP A 1 116 ? 5.036 -11.224 -20.533 1.00 73.94 116 ASP A C 1
ATOM 896 O O . ASP A 1 116 ? 4.675 -11.005 -21.691 1.00 73.94 116 ASP A O 1
ATOM 900 N N . ILE A 1 117 ? 4.262 -10.928 -19.480 1.00 73.56 117 ILE A N 1
ATOM 901 C CA . ILE A 1 117 ? 2.922 -10.351 -19.639 1.00 73.56 117 ILE A CA 1
ATOM 902 C C . ILE A 1 117 ? 3.010 -8.920 -20.174 1.00 73.56 117 ILE A C 1
ATOM 904 O O . ILE A 1 117 ? 2.264 -8.574 -21.085 1.00 73.56 117 ILE A O 1
ATOM 908 N N . VAL A 1 118 ? 3.947 -8.101 -19.674 1.00 68.56 118 VAL A N 1
ATOM 909 C CA . VAL A 1 118 ? 4.211 -6.770 -20.251 1.00 68.56 118 VAL A CA 1
ATOM 910 C C . VAL A 1 118 ? 4.474 -6.901 -21.753 1.00 68.56 118 VAL A C 1
ATOM 912 O O . VAL A 1 118 ? 3.817 -6.249 -22.553 1.00 68.56 118 VAL A O 1
ATOM 915 N N . SER A 1 119 ? 5.375 -7.795 -22.157 1.00 66.44 119 SER A N 1
ATOM 916 C CA . SER A 1 119 ? 5.707 -8.011 -23.569 1.00 66.44 119 SER A CA 1
ATOM 917 C C . SER A 1 119 ? 4.503 -8.494 -24.388 1.00 66.44 119 SER A C 1
ATOM 919 O O . SER A 1 119 ? 4.332 -8.080 -25.535 1.00 66.44 119 SER A O 1
ATOM 921 N N . ALA A 1 120 ? 3.655 -9.352 -23.818 1.00 69.19 120 ALA A N 1
ATOM 922 C CA . ALA A 1 120 ? 2.432 -9.820 -24.463 1.00 69.19 120 ALA A CA 1
ATOM 923 C C . ALA A 1 120 ? 1.412 -8.688 -24.677 1.00 69.19 120 ALA A C 1
ATOM 925 O O . ALA A 1 120 ? 0.851 -8.588 -25.767 1.00 69.19 120 ALA A O 1
ATOM 926 N N . ASP A 1 121 ? 1.225 -7.801 -23.695 1.00 65.94 121 ASP A N 1
ATOM 927 C CA . ASP A 1 121 ? 0.310 -6.655 -23.801 1.00 65.94 121 ASP A CA 1
ATOM 928 C C . ASP A 1 121 ? 0.717 -5.725 -24.962 1.00 65.94 121 ASP A C 1
ATOM 930 O O . ASP A 1 121 ? -0.127 -5.299 -25.755 1.00 65.94 121 ASP A O 1
ATOM 934 N N . PHE A 1 122 ? 2.022 -5.475 -25.134 1.00 62.81 122 PHE A N 1
ATOM 935 C CA . PHE A 1 122 ? 2.542 -4.710 -26.275 1.00 62.81 122 PHE A CA 1
ATOM 936 C C . PHE A 1 122 ? 2.305 -5.426 -27.611 1.00 62.81 122 PHE A C 1
ATOM 938 O O . PHE A 1 122 ? 1.833 -4.793 -28.558 1.00 62.81 122 PHE A O 1
ATOM 945 N N . LYS A 1 123 ? 2.539 -6.745 -27.681 1.00 61.88 123 LYS A N 1
ATOM 946 C CA . LYS A 1 123 ? 2.277 -7.553 -28.890 1.00 61.88 123 LYS A CA 1
ATOM 947 C C . LYS A 1 123 ? 0.808 -7.521 -29.320 1.00 61.88 123 LYS A C 1
ATOM 949 O O . LYS A 1 123 ? 0.526 -7.519 -30.514 1.00 61.88 123 LYS A O 1
ATOM 954 N N . LEU A 1 124 ? -0.124 -7.509 -28.367 1.00 64.12 124 LEU A N 1
ATOM 955 C CA . LEU A 1 124 ? -1.563 -7.517 -28.648 1.00 64.12 124 LEU A CA 1
ATOM 956 C C . LEU A 1 124 ? -2.101 -6.148 -29.082 1.00 64.12 124 LEU A C 1
ATOM 958 O O . LEU A 1 124 ? -3.110 -6.087 -29.781 1.00 64.12 124 LEU A O 1
ATOM 962 N N . SER A 1 125 ? -1.441 -5.061 -28.680 1.00 58.66 125 SER A N 1
ATOM 963 C CA . SER A 1 125 ? -1.931 -3.700 -28.913 1.00 58.66 125 SER A CA 1
ATOM 964 C C . SER A 1 125 ? -1.785 -3.204 -30.360 1.00 58.66 125 SER A C 1
ATOM 966 O O . SER A 1 125 ? -2.623 -2.434 -30.811 1.00 58.66 125 SER A O 1
ATOM 968 N N . VAL A 1 126 ? -0.784 -3.641 -31.138 1.00 56.88 126 VAL A N 1
ATOM 969 C CA . VAL A 1 126 ? -0.639 -3.224 -32.549 1.00 56.88 126 VAL A CA 1
ATOM 970 C C . VAL A 1 126 ? 0.067 -4.315 -33.363 1.00 56.88 126 VAL A C 1
ATOM 972 O O . VAL A 1 126 ? 1.135 -4.778 -32.974 1.00 56.88 126 VAL A O 1
ATOM 975 N N . HIS A 1 127 ? -0.463 -4.662 -34.546 1.00 49.75 127 HIS A N 1
ATOM 976 C CA . HIS A 1 127 ? 0.179 -5.575 -35.519 1.00 49.75 127 HIS A CA 1
ATOM 977 C C . HIS A 1 127 ? 1.584 -5.122 -35.978 1.00 49.75 127 HIS A C 1
ATOM 979 O O . HIS A 1 127 ? 2.319 -5.901 -36.577 1.00 49.75 127 HIS A O 1
ATOM 985 N N . SER A 1 128 ? 1.955 -3.869 -35.709 1.00 49.47 128 SER A N 1
ATOM 986 C CA . SER A 1 128 ? 3.196 -3.228 -36.141 1.00 49.47 128 SER A CA 1
ATOM 987 C C . SER A 1 128 ? 3.766 -2.298 -35.065 1.00 49.47 128 SER A C 1
ATOM 989 O O . SER A 1 128 ? 4.245 -1.219 -35.397 1.00 49.47 128 SER A O 1
ATOM 991 N N . CYS A 1 129 ? 3.678 -2.657 -33.779 1.00 48.28 129 CYS A N 1
ATOM 992 C CA . CYS A 1 129 ? 4.508 -2.005 -32.763 1.00 48.28 129 CYS A CA 1
ATOM 993 C C . CYS A 1 129 ? 5.909 -2.616 -32.888 1.00 48.28 129 CYS A C 1
ATOM 995 O O . CYS A 1 129 ? 6.074 -3.788 -32.530 1.00 48.28 129 CYS A O 1
ATOM 997 N N . PRO A 1 130 ? 6.920 -1.905 -33.422 1.00 46.81 130 PRO A N 1
ATOM 998 C CA . PRO A 1 130 ? 8.250 -2.461 -33.606 1.00 46.81 130 PRO A CA 1
ATOM 999 C C . PRO A 1 130 ? 9.001 -2.359 -32.280 1.00 46.81 130 PRO A C 1
ATOM 1001 O O . PRO A 1 130 ? 10.052 -1.744 -32.175 1.00 46.81 130 PRO A O 1
ATOM 1004 N N . LEU A 1 131 ? 8.420 -2.952 -31.244 1.00 48.53 131 LEU A N 1
ATOM 1005 C CA . LEU A 1 131 ? 9.065 -3.149 -29.965 1.00 48.53 131 LEU A CA 1
ATOM 1006 C C . LEU A 1 131 ? 9.165 -4.638 -29.658 1.00 48.53 131 LEU A C 1
ATOM 1008 O O . LEU A 1 131 ? 8.862 -5.126 -28.576 1.00 48.53 131 LEU A O 1
ATOM 1012 N N . LEU A 1 132 ? 9.640 -5.369 -30.662 1.00 45.16 132 LEU A N 1
ATOM 1013 C CA . LEU A 1 132 ? 10.368 -6.607 -30.456 1.00 45.16 132 LEU A CA 1
ATOM 1014 C C . LEU A 1 132 ? 11.835 -6.239 -30.245 1.00 45.16 132 LEU A C 1
ATOM 1016 O O . LEU A 1 132 ? 12.679 -6.512 -31.084 1.00 45.16 132 LEU A O 1
ATOM 1020 N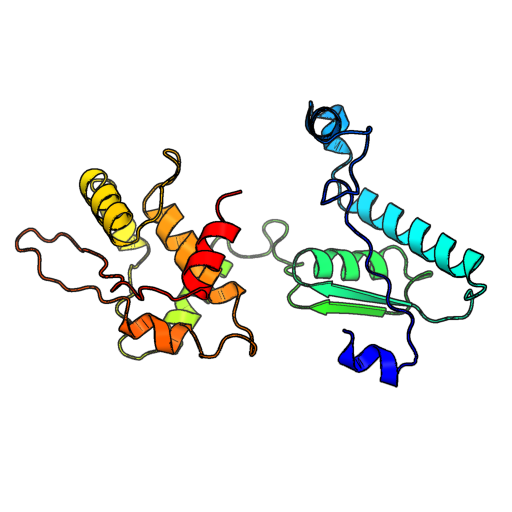 N . VAL A 1 133 ? 12.144 -5.620 -29.107 1.00 46.28 133 VAL A N 1
ATOM 1021 C CA . VAL A 1 133 ? 13.459 -5.886 -28.529 1.00 46.28 133 VAL A CA 1
ATOM 1022 C C . VAL A 1 133 ? 13.274 -7.215 -27.822 1.00 46.28 133 VAL A C 1
ATOM 1024 O O . VAL A 1 133 ? 12.786 -7.274 -26.690 1.00 46.28 133 VAL A O 1
ATOM 1027 N N . GLY A 1 134 ? 13.568 -8.304 -28.532 1.00 42.47 134 GLY A N 1
ATOM 1028 C CA . GLY A 1 134 ? 13.761 -9.579 -27.862 1.00 42.47 134 GLY A CA 1
ATOM 1029 C C . GLY A 1 134 ? 14.811 -9.367 -26.776 1.00 42.47 134 GLY A C 1
ATOM 1030 O O . GLY A 1 134 ? 15.785 -8.638 -26.972 1.00 42.47 134 GLY A O 1
ATOM 1031 N N . TRP A 1 135 ? 14.627 -9.964 -25.602 1.00 40.94 135 TRP A N 1
ATOM 1032 C CA . TRP A 1 135 ? 15.642 -9.891 -24.547 1.00 40.94 135 TRP A CA 1
ATOM 1033 C C . TRP A 1 135 ? 17.027 -10.371 -25.021 1.00 40.94 135 TRP A C 1
ATOM 1035 O O . TRP A 1 135 ? 18.045 -9.936 -24.474 1.00 40.94 135 TRP A O 1
ATOM 1045 N N . ASP A 1 136 ? 17.046 -11.184 -26.078 1.00 39.91 136 ASP A N 1
ATOM 1046 C CA . ASP A 1 136 ? 18.230 -11.650 -26.795 1.00 39.91 136 ASP A CA 1
ATOM 1047 C C . ASP A 1 136 ? 18.999 -10.512 -27.495 1.00 39.91 136 ASP A C 1
ATOM 1049 O O . ASP A 1 136 ? 20.225 -10.445 -27.383 1.00 39.91 136 ASP A O 1
ATOM 1053 N N . ASP A 1 137 ? 18.315 -9.531 -28.095 1.00 42.50 137 ASP A N 1
ATOM 1054 C CA . ASP A 1 137 ? 18.962 -8.382 -28.752 1.00 42.50 137 ASP A CA 1
ATOM 1055 C C . ASP A 1 137 ? 19.624 -7.435 -27.738 1.00 42.50 137 ASP A C 1
ATOM 1057 O O . ASP A 1 137 ? 20.644 -6.800 -28.019 1.00 42.50 137 ASP A O 1
ATOM 1061 N N . MET A 1 138 ? 19.127 -7.401 -26.494 1.00 43.59 138 MET A N 1
ATOM 1062 C CA . MET A 1 138 ? 19.722 -6.616 -25.406 1.00 43.59 138 MET A CA 1
ATOM 1063 C C . MET A 1 138 ? 21.083 -7.146 -24.932 1.00 43.59 138 MET A C 1
ATOM 1065 O O . MET A 1 138 ? 21.769 -6.465 -24.161 1.00 43.59 138 MET A O 1
ATOM 1069 N N . GLY A 1 139 ? 21.475 -8.371 -25.301 1.00 41.53 139 GLY A N 1
ATOM 1070 C CA . GLY A 1 139 ? 22.813 -8.911 -25.026 1.00 41.53 139 GLY A CA 1
ATOM 1071 C C . GLY A 1 139 ? 23.909 -8.137 -25.763 1.00 41.53 139 GLY A C 1
ATOM 1072 O O . GLY A 1 139 ? 24.969 -7.869 -25.194 1.00 41.53 139 GLY A O 1
ATOM 1073 N N . ASN A 1 140 ? 23.598 -7.677 -26.977 1.00 41.91 140 ASN A N 1
ATOM 1074 C CA . ASN A 1 140 ? 24.523 -6.974 -27.867 1.00 41.91 140 ASN A CA 1
ATOM 1075 C C . ASN A 1 140 ? 24.567 -5.451 -27.637 1.00 41.91 140 ASN A C 1
ATOM 1077 O O . ASN A 1 140 ? 25.517 -4.796 -28.052 1.00 41.91 140 ASN A O 1
ATOM 1081 N N . LEU A 1 141 ? 23.599 -4.875 -26.912 1.00 44.03 141 LEU A N 1
ATOM 1082 C CA . LEU A 1 141 ? 23.503 -3.425 -26.657 1.00 44.03 141 LEU A CA 1
ATOM 1083 C C . LEU A 1 141 ? 24.418 -2.917 -25.515 1.00 44.03 141 LEU A C 1
ATOM 1085 O O . LEU A 1 141 ? 24.416 -1.726 -25.201 1.00 44.03 141 LEU A O 1
ATOM 1089 N N . ARG A 1 142 ? 25.231 -3.787 -24.890 1.00 41.25 142 ARG A N 1
ATOM 1090 C CA . ARG A 1 142 ? 26.190 -3.418 -23.820 1.00 41.25 142 ARG A CA 1
ATOM 1091 C C . ARG A 1 142 ? 27.227 -2.366 -24.249 1.00 41.25 142 ARG A C 1
ATOM 1093 O O . ARG A 1 142 ? 27.826 -1.724 -23.391 1.00 41.25 142 ARG A O 1
ATOM 1100 N N . THR A 1 143 ? 27.429 -2.165 -25.547 1.00 43.75 143 THR A N 1
ATOM 1101 C CA . THR A 1 143 ? 28.423 -1.250 -26.134 1.00 43.75 143 THR A CA 1
ATOM 1102 C C . THR A 1 143 ? 27.913 0.180 -26.382 1.00 43.75 143 THR A C 1
ATOM 1104 O O . THR A 1 143 ? 28.678 1.029 -26.830 1.00 43.75 143 THR A O 1
ATOM 1107 N N . LEU A 1 144 ? 26.659 0.509 -26.041 1.00 47.06 144 LEU A N 1
ATOM 1108 C CA . LEU A 1 144 ? 25.984 1.749 -26.473 1.00 47.06 144 LEU A CA 1
ATOM 1109 C C . LEU A 1 144 ? 25.982 2.916 -25.468 1.00 47.06 144 LEU A C 1
ATOM 1111 O O . LEU A 1 144 ? 25.093 3.765 -25.517 1.00 47.06 144 LEU A O 1
ATOM 1115 N N . ARG A 1 145 ? 26.978 3.032 -24.582 1.00 46.69 145 ARG A N 1
ATOM 1116 C CA . ARG A 1 145 ? 27.088 4.189 -23.660 1.00 46.69 145 ARG A CA 1
ATOM 1117 C C . ARG A 1 145 ? 26.976 5.564 -24.368 1.00 46.69 145 ARG A C 1
ATOM 1119 O O . ARG A 1 145 ? 26.257 6.416 -23.851 1.00 46.69 145 ARG A O 1
ATOM 1126 N N . PRO A 1 146 ? 27.592 5.787 -25.551 1.00 47.00 146 PRO A N 1
ATOM 1127 C CA . PRO A 1 146 ? 27.454 7.048 -26.293 1.00 47.00 146 PRO A CA 1
ATOM 1128 C C . PRO A 1 146 ? 26.044 7.285 -26.860 1.00 47.00 146 PRO A C 1
ATOM 1130 O O . PRO A 1 146 ? 25.586 8.421 -26.942 1.00 47.00 146 PRO A O 1
ATOM 1133 N N . ASN A 1 147 ? 25.337 6.214 -27.230 1.00 48.94 147 ASN A N 1
ATOM 1134 C CA . ASN A 1 147 ? 23.999 6.299 -27.819 1.00 48.94 147 A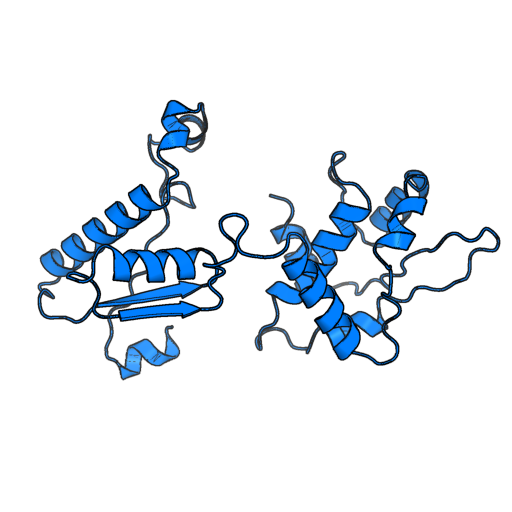SN A CA 1
ATOM 1135 C C . ASN A 1 147 ? 22.902 6.419 -26.754 1.00 48.94 147 ASN A C 1
ATOM 1137 O O . ASN A 1 147 ? 21.878 7.045 -27.009 1.00 48.94 147 ASN A O 1
ATOM 1141 N N . LEU A 1 148 ? 23.148 5.928 -25.537 1.00 49.09 148 LEU A N 1
ATOM 1142 C CA . LEU A 1 148 ? 22.270 6.132 -24.387 1.00 49.09 148 LEU A CA 1
ATOM 1143 C C . LEU A 1 148 ? 22.156 7.621 -24.018 1.00 49.09 148 LEU A C 1
ATOM 1145 O O . LEU A 1 148 ? 21.045 8.111 -23.847 1.00 49.09 148 LEU A O 1
ATOM 1149 N N . LEU A 1 149 ? 23.274 8.357 -23.976 1.00 50.59 149 LEU A N 1
ATOM 1150 C CA . LEU A 1 149 ? 23.274 9.807 -23.723 1.00 50.59 149 LEU A CA 1
ATOM 1151 C C . LEU A 1 149 ? 22.488 10.578 -24.796 1.00 50.59 149 LEU A C 1
ATOM 1153 O O . LEU A 1 149 ? 21.665 11.419 -24.455 1.00 50.59 149 LEU A O 1
ATOM 1157 N N . ARG A 1 150 ? 22.653 10.224 -26.078 1.00 50.44 150 ARG A N 1
ATOM 1158 C CA . ARG A 1 150 ? 21.873 10.804 -27.190 1.00 50.44 150 ARG A CA 1
ATOM 1159 C C . ARG A 1 150 ? 20.376 10.519 -27.097 1.00 50.44 150 ARG A C 1
ATOM 1161 O O . ARG A 1 150 ? 19.570 11.392 -27.409 1.00 50.44 150 ARG A O 1
ATOM 1168 N N . VAL A 1 151 ? 19.998 9.302 -26.702 1.00 48.59 151 VAL A N 1
ATOM 1169 C CA . VAL A 1 151 ? 18.592 8.959 -26.449 1.00 48.59 151 VAL A CA 1
ATOM 1170 C C . VAL A 1 151 ? 18.060 9.829 -25.314 1.00 48.59 151 VAL A C 1
ATOM 1172 O O . VAL A 1 151 ? 17.003 10.421 -25.480 1.00 48.59 151 VAL A O 1
ATOM 1175 N N . CYS A 1 152 ? 18.822 9.997 -24.231 1.00 49.97 152 CYS A N 1
ATOM 1176 C CA . CYS A 1 152 ? 18.442 10.774 -23.047 1.00 49.97 152 CYS A CA 1
ATOM 1177 C C . CYS A 1 152 ? 18.300 12.273 -23.307 1.00 49.97 152 CYS A C 1
ATOM 1179 O O . CYS A 1 152 ? 17.313 12.869 -22.882 1.00 49.97 152 CYS A O 1
ATOM 1181 N N . GLU A 1 153 ? 19.219 12.863 -24.076 1.00 50.91 153 GLU A N 1
ATOM 1182 C CA . GLU A 1 153 ? 19.112 14.244 -24.562 1.00 50.91 153 GLU A CA 1
ATOM 1183 C C . GLU A 1 153 ? 17.833 14.448 -25.387 1.00 50.91 153 GLU A C 1
ATOM 1185 O O . GLU A 1 153 ? 17.115 15.429 -25.192 1.00 50.91 153 GLU A O 1
ATOM 1190 N N . LYS A 1 154 ? 17.497 13.492 -26.265 1.00 48.72 154 LYS A N 1
ATOM 1191 C CA . LYS A 1 154 ? 16.292 13.567 -27.105 1.00 48.72 154 LYS A CA 1
ATOM 1192 C C . LYS A 1 154 ? 14.992 13.379 -26.324 1.00 48.72 154 LYS A C 1
ATOM 1194 O O . LYS A 1 154 ? 14.032 14.099 -26.582 1.00 48.72 154 LYS A O 1
ATOM 1199 N N . ILE A 1 155 ? 14.957 12.457 -25.363 1.00 47.03 155 ILE A N 1
ATOM 1200 C CA . ILE A 1 155 ? 13.772 12.217 -24.519 1.00 47.03 155 ILE A CA 1
ATOM 1201 C C . ILE A 1 155 ? 13.699 13.165 -23.317 1.00 47.03 155 ILE A C 1
ATOM 1203 O O . ILE A 1 155 ? 12.727 13.120 -22.571 1.00 47.03 155 ILE A O 1
ATOM 1207 N N . SER A 1 156 ? 14.699 14.040 -23.146 1.00 46.19 156 SER A N 1
ATOM 1208 C CA . SER A 1 156 ? 14.811 14.981 -22.024 1.00 46.19 156 SER A CA 1
ATOM 1209 C C . SER A 1 156 ? 14.714 14.294 -20.651 1.00 46.19 156 SER A C 1
ATOM 1211 O O . SER A 1 156 ? 14.126 14.839 -19.722 1.00 46.19 156 SER A O 1
ATOM 1213 N N . VAL A 1 157 ? 15.287 13.092 -20.523 1.00 48.47 157 VAL A N 1
ATOM 1214 C CA . VAL A 1 157 ? 15.349 12.341 -19.258 1.00 48.47 157 VAL A CA 1
ATOM 1215 C C . VAL A 1 157 ? 16.773 12.418 -18.723 1.00 48.47 157 VAL A C 1
ATOM 1217 O O . VAL A 1 157 ? 17.721 12.027 -19.404 1.00 48.47 157 VAL A O 1
ATOM 1220 N N . CYS A 1 158 ? 16.931 12.901 -17.493 1.00 46.16 158 CYS A N 1
ATOM 1221 C CA . CYS A 1 158 ? 18.192 12.788 -16.770 1.00 46.16 158 CYS A CA 1
ATOM 1222 C C . CYS A 1 158 ? 18.354 11.335 -16.316 1.00 46.16 158 CYS A C 1
ATOM 1224 O O . CYS A 1 158 ? 17.574 10.858 -15.495 1.00 46.16 158 CYS A O 1
ATOM 1226 N N . LEU A 1 159 ? 19.345 10.621 -16.851 1.00 50.22 159 LEU A N 1
ATOM 1227 C CA . LEU A 1 159 ? 19.691 9.311 -16.313 1.00 50.22 159 LEU A CA 1
ATOM 1228 C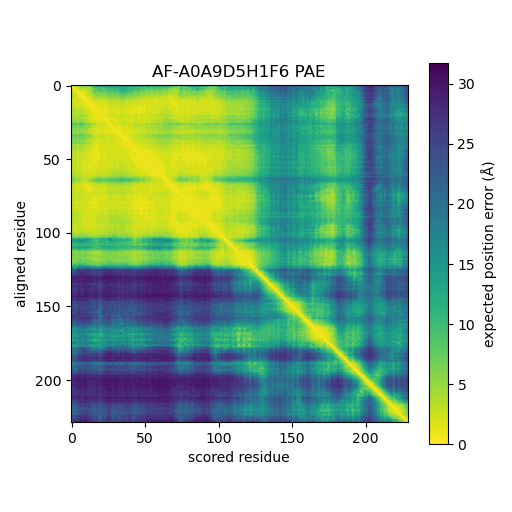 C . LEU A 1 159 ? 20.435 9.473 -14.999 1.00 50.22 159 LEU A C 1
ATOM 1230 O O . LEU A 1 159 ? 21.460 10.155 -14.938 1.00 50.22 159 LEU A O 1
ATOM 1234 N N . ASP A 1 160 ? 19.968 8.760 -13.984 1.00 50.12 160 ASP A N 1
ATOM 1235 C CA . ASP A 1 160 ? 20.826 8.389 -12.872 1.00 50.12 160 ASP A CA 1
ATOM 1236 C C . ASP A 1 160 ? 22.032 7.600 -13.439 1.00 50.12 160 ASP A C 1
ATOM 1238 O O . ASP A 1 160 ? 21.844 6.671 -14.233 1.00 50.12 160 ASP A O 1
ATOM 1242 N N . PRO A 1 161 ? 23.281 7.953 -13.083 1.00 49.22 161 PRO A N 1
ATOM 1243 C CA . PRO A 1 161 ? 24.481 7.269 -13.565 1.00 49.22 161 PRO A CA 1
ATOM 1244 C C . PRO A 1 161 ? 24.532 5.759 -13.258 1.00 49.22 161 PRO A C 1
ATOM 1246 O O . PRO A 1 161 ? 25.340 5.050 -13.865 1.00 49.22 161 PRO A O 1
ATOM 1249 N N . GLN A 1 162 ? 23.689 5.255 -12.352 1.00 49.72 162 GLN A N 1
ATOM 1250 C CA . GLN A 1 162 ? 23.529 3.828 -12.057 1.00 49.72 162 GLN A CA 1
ATOM 1251 C C . GLN A 1 162 ? 22.602 3.101 -13.043 1.00 49.72 162 GLN A C 1
ATOM 1253 O O . GLN A 1 162 ? 22.631 1.870 -13.134 1.00 49.72 162 GLN A O 1
ATOM 1258 N N . TRP A 1 163 ? 21.787 3.830 -13.808 1.00 45.16 163 TRP A N 1
ATOM 1259 C CA . TRP A 1 163 ? 20.860 3.237 -14.763 1.00 45.16 163 TRP A CA 1
ATOM 1260 C C . TRP A 1 163 ? 21.588 2.802 -16.031 1.00 45.16 163 TRP A C 1
ATOM 1262 O O . TRP A 1 163 ? 22.392 3.525 -16.620 1.00 45.16 163 TRP A O 1
ATOM 1272 N N . ASN A 1 164 ? 21.263 1.598 -16.495 1.00 53.81 164 ASN A N 1
ATOM 1273 C CA . ASN A 1 164 ? 21.687 1.118 -17.801 1.00 53.81 164 ASN A CA 1
ATOM 1274 C C . ASN A 1 164 ? 20.501 1.113 -18.776 1.00 53.81 164 ASN A C 1
ATOM 1276 O O . ASN A 1 164 ? 19.340 1.248 -18.387 1.00 53.81 164 ASN A O 1
ATOM 1280 N N . PHE A 1 165 ? 20.803 0.933 -20.062 1.00 54.62 165 PHE A N 1
ATOM 1281 C CA . PHE A 1 165 ? 19.799 0.919 -21.124 1.00 54.62 165 PHE A CA 1
ATOM 1282 C C . PHE A 1 165 ? 18.654 -0.084 -20.859 1.00 54.62 165 PHE A C 1
ATOM 1284 O O . PHE A 1 165 ? 17.496 0.230 -21.121 1.00 54.62 165 PHE A O 1
ATOM 1291 N N . ARG A 1 166 ? 18.942 -1.255 -20.265 1.00 56.31 166 ARG A N 1
ATOM 1292 C CA . ARG A 1 166 ? 17.906 -2.246 -19.918 1.00 56.31 166 ARG A CA 1
ATOM 1293 C C . ARG A 1 166 ? 16.967 -1.725 -18.834 1.00 56.31 166 ARG A C 1
ATOM 1295 O O . ARG A 1 166 ? 15.760 -1.896 -18.959 1.00 56.31 166 ARG A O 1
ATOM 1302 N N . THR A 1 167 ? 17.508 -1.083 -17.801 1.00 57.62 167 THR A N 1
ATOM 1303 C CA . THR A 1 167 ? 16.723 -0.493 -16.707 1.00 57.62 167 THR A CA 1
ATOM 1304 C C . THR A 1 167 ? 15.792 0.607 -17.219 1.00 57.62 167 THR A C 1
ATOM 1306 O O . THR A 1 167 ? 14.620 0.626 -16.856 1.00 57.62 167 THR A O 1
ATOM 1309 N N . LEU A 1 168 ? 16.279 1.468 -18.121 1.00 57.62 168 LEU A N 1
ATOM 1310 C CA . LEU A 1 168 ? 15.474 2.533 -18.728 1.00 57.62 168 LEU A CA 1
ATOM 1311 C C . LEU A 1 168 ? 14.296 1.970 -19.536 1.00 57.62 168 LEU A C 1
ATOM 1313 O O . LEU A 1 168 ? 13.157 2.393 -19.350 1.00 57.62 168 LEU A O 1
ATOM 1317 N N . ILE A 1 169 ? 14.558 1.001 -20.416 1.00 60.06 169 ILE A N 1
ATOM 1318 C CA . ILE A 1 169 ? 13.512 0.382 -21.240 1.00 60.06 169 ILE A CA 1
ATOM 1319 C C . ILE A 1 169 ? 12.510 -0.382 -20.373 1.00 60.06 169 ILE A C 1
ATOM 1321 O O . ILE A 1 169 ? 11.304 -0.248 -20.577 1.00 60.06 169 ILE A O 1
ATOM 1325 N N . ALA A 1 170 ? 12.983 -1.114 -19.361 1.00 60.66 170 ALA A N 1
ATOM 1326 C CA . ALA A 1 170 ? 12.107 -1.767 -18.397 1.00 60.66 170 ALA A CA 1
ATOM 1327 C C . ALA A 1 170 ? 11.176 -0.749 -17.721 1.00 60.66 170 ALA A C 1
ATOM 1329 O O . ALA A 1 170 ? 9.965 -0.918 -17.804 1.00 60.66 170 ALA A O 1
ATOM 1330 N N . ALA A 1 171 ? 11.712 0.340 -17.160 1.00 60.44 171 ALA A N 1
ATOM 1331 C CA . ALA A 1 171 ? 10.922 1.376 -16.491 1.00 60.44 171 ALA A CA 1
ATOM 1332 C C . ALA A 1 171 ? 9.850 1.996 -17.407 1.00 60.44 171 ALA A C 1
ATOM 1334 O O . ALA A 1 171 ? 8.697 2.153 -17.003 1.00 60.44 171 ALA A O 1
ATOM 1335 N N . ILE A 1 172 ? 10.202 2.288 -18.665 1.00 60.97 172 ILE A N 1
ATOM 1336 C CA . ILE A 1 172 ? 9.268 2.822 -19.666 1.00 60.97 172 ILE A CA 1
ATOM 1337 C C . ILE A 1 172 ? 8.114 1.837 -19.912 1.00 60.97 172 ILE A C 1
ATOM 1339 O O . ILE A 1 172 ? 6.942 2.216 -19.864 1.00 60.97 172 ILE A O 1
ATOM 1343 N N . HIS A 1 173 ? 8.417 0.557 -20.131 1.00 61.62 173 HIS A N 1
ATOM 1344 C CA . HIS A 1 173 ? 7.394 -0.455 -20.401 1.00 61.62 173 HIS A CA 1
ATOM 1345 C C . HIS A 1 173 ? 6.483 -0.704 -19.202 1.00 61.62 173 HIS A C 1
ATOM 1347 O O . HIS A 1 173 ? 5.264 -0.832 -19.348 1.00 61.62 173 HIS A O 1
ATOM 1353 N N . THR A 1 174 ? 7.072 -0.801 -18.012 1.00 61.41 174 THR A N 1
ATOM 1354 C CA . THR A 1 174 ? 6.334 -1.107 -16.790 1.00 61.41 174 THR A CA 1
ATOM 1355 C C . THR A 1 174 ? 5.459 0.062 -16.372 1.00 61.41 174 THR A C 1
ATOM 1357 O O . THR A 1 174 ? 4.298 -0.161 -16.030 1.00 61.41 174 THR A O 1
ATOM 1360 N N . GLY A 1 175 ? 5.961 1.296 -16.492 1.00 60.97 175 GLY A N 1
ATOM 1361 C CA . GLY A 1 175 ? 5.195 2.515 -16.239 1.00 60.97 175 GLY A CA 1
ATOM 1362 C C . GLY A 1 175 ? 3.995 2.655 -17.178 1.00 60.97 175 GLY A C 1
ATOM 1363 O O . GLY A 1 175 ? 2.876 2.896 -16.717 1.00 60.97 175 GLY A O 1
ATOM 1364 N N . PHE A 1 176 ? 4.182 2.410 -18.483 1.00 60.97 176 PHE A N 1
ATOM 1365 C CA . PHE A 1 176 ? 3.078 2.446 -19.450 1.00 60.97 176 PHE A CA 1
ATOM 1366 C C . PHE A 1 176 ? 1.983 1.420 -19.159 1.00 60.97 176 PHE A C 1
ATOM 1368 O O . PHE A 1 176 ? 0.803 1.724 -19.343 1.00 60.97 176 PHE A O 1
ATOM 1375 N N . ARG A 1 177 ? 2.352 0.224 -18.689 1.00 61.22 177 ARG A N 1
ATOM 1376 C CA . ARG A 1 177 ? 1.387 -0.824 -18.340 1.00 61.22 177 ARG A CA 1
ATOM 1377 C C . ARG A 1 177 ? 0.646 -0.527 -17.036 1.00 61.22 177 ARG A C 1
ATOM 1379 O O . ARG A 1 177 ? -0.577 -0.645 -16.989 1.00 61.22 177 ARG A O 1
ATOM 1386 N N . GLN A 1 178 ? 1.366 -0.167 -15.972 1.00 56.50 178 GLN A N 1
ATOM 1387 C CA . GLN A 1 178 ? 0.792 -0.040 -14.626 1.00 56.50 178 GLN A CA 1
ATOM 1388 C C . GLN A 1 178 ? -0.238 1.093 -14.510 1.00 56.50 178 GLN A C 1
ATOM 1390 O O . GLN A 1 178 ? -1.170 0.991 -13.715 1.00 56.50 178 GLN A O 1
ATOM 1395 N N . LEU A 1 179 ? -0.125 2.145 -15.326 1.00 56.22 179 LEU A N 1
ATOM 1396 C CA . LEU A 1 179 ? -1.005 3.319 -15.270 1.00 56.22 179 LEU A CA 1
ATOM 1397 C C . LEU A 1 179 ? -2.216 3.246 -16.229 1.00 56.22 179 LEU A C 1
ATOM 1399 O O . LEU A 1 179 ? -2.823 4.266 -16.558 1.00 56.22 179 LEU A O 1
ATOM 1403 N N . GLY A 1 180 ? -2.611 2.053 -16.682 1.00 50.66 180 GLY A N 1
ATOM 1404 C CA . GLY A 1 180 ? -3.739 1.846 -17.601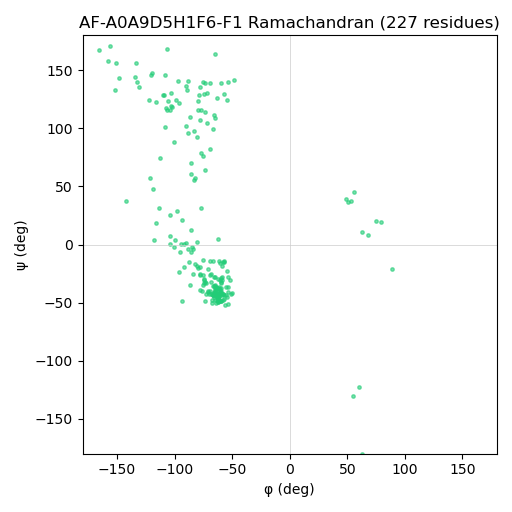 1.00 50.66 180 GLY A CA 1
ATOM 1405 C C . GLY A 1 180 ? -5.125 2.119 -16.990 1.00 50.66 180 GLY A C 1
ATOM 1406 O O . GLY A 1 180 ? -5.825 1.189 -16.598 1.00 50.66 180 GLY A O 1
ATOM 1407 N N . GLY A 1 181 ? -5.564 3.384 -16.943 1.00 42.56 181 GLY A N 1
ATOM 1408 C CA . GLY A 1 181 ? -6.878 3.791 -16.415 1.00 42.56 181 GLY A CA 1
ATOM 1409 C C . GLY A 1 181 ? -7.661 4.776 -17.300 1.00 42.56 181 GLY A C 1
ATOM 1410 O O . GLY A 1 181 ? -7.087 5.547 -18.062 1.00 42.56 181 GLY A O 1
ATOM 1411 N N . ARG A 1 182 ? -9.001 4.799 -17.156 1.00 40.06 182 ARG A N 1
ATOM 1412 C CA . ARG A 1 182 ? -9.963 5.618 -17.945 1.00 40.06 182 ARG A CA 1
ATOM 1413 C C . ARG A 1 182 ? -9.790 7.147 -17.852 1.00 40.06 182 ARG A C 1
ATOM 1415 O O . ARG A 1 182 ? -10.405 7.852 -18.645 1.00 40.06 182 ARG A O 1
ATOM 1422 N N . ARG A 1 183 ? -9.039 7.668 -16.871 1.00 39.28 183 ARG A N 1
ATOM 1423 C CA . ARG A 1 183 ? -8.873 9.123 -16.651 1.00 39.28 183 ARG A CA 1
ATOM 1424 C C . ARG A 1 183 ? -7.850 9.778 -17.575 1.00 39.28 183 ARG A C 1
ATOM 1426 O O . ARG A 1 183 ? -7.914 10.988 -17.749 1.00 39.28 183 ARG A O 1
ATOM 1433 N N . MET A 1 184 ? -6.963 9.003 -18.190 1.00 41.16 184 MET A N 1
ATOM 1434 C CA . MET A 1 184 ? -6.102 9.508 -19.255 1.00 41.16 184 MET A CA 1
ATOM 1435 C C . MET A 1 184 ? -6.818 9.321 -20.595 1.00 41.16 184 MET A C 1
ATOM 1437 O O . MET A 1 184 ? -7.373 8.257 -20.862 1.00 41.16 184 MET A O 1
ATOM 1441 N N . LYS A 1 185 ? -6.839 10.361 -21.436 1.00 37.06 185 LYS A N 1
ATOM 1442 C CA . LYS A 1 185 ? -7.676 10.462 -22.650 1.00 37.06 185 LYS A CA 1
ATOM 1443 C C . LYS A 1 185 ? -7.415 9.419 -23.753 1.00 37.06 185 LYS A C 1
ATOM 1445 O O . LYS A 1 185 ? -8.035 9.520 -24.806 1.00 37.06 185 LYS A O 1
ATOM 1450 N N . VAL A 1 186 ? -6.547 8.421 -23.567 1.00 38.66 186 VAL A N 1
ATOM 1451 C CA . VAL A 1 186 ? -6.193 7.487 -24.645 1.00 38.66 186 VAL A CA 1
ATOM 1452 C C . VAL A 1 186 ? -5.877 6.083 -24.124 1.00 38.66 186 VAL A C 1
ATOM 1454 O O . VAL A 1 186 ? -5.256 5.925 -23.076 1.00 38.66 186 VAL A O 1
ATOM 1457 N N . ARG A 1 187 ? -6.261 5.040 -24.871 1.00 44.19 187 ARG A N 1
ATOM 1458 C CA . ARG A 1 187 ? -5.717 3.681 -24.708 1.00 44.19 187 ARG A CA 1
ATOM 1459 C C . ARG A 1 187 ? -4.238 3.716 -25.112 1.00 44.19 187 ARG A C 1
ATOM 1461 O O . ARG A 1 187 ? -3.911 3.791 -26.291 1.00 44.19 187 ARG A O 1
ATOM 1468 N N . LYS A 1 188 ? -3.338 3.788 -24.126 1.00 57.72 188 LYS A N 1
ATOM 1469 C CA . LYS A 1 188 ? -1.963 4.268 -24.347 1.00 57.72 188 LYS A CA 1
ATOM 1470 C C . LYS A 1 188 ? -0.997 3.285 -24.999 1.00 57.72 188 LYS A C 1
ATOM 1472 O O . LYS A 1 188 ? -0.092 3.776 -25.654 1.00 57.72 188 LYS A O 1
ATOM 1477 N N . VAL A 1 189 ? -1.157 1.964 -24.903 1.00 50.06 189 VAL A N 1
ATOM 1478 C CA . VAL A 1 189 ? -0.237 1.060 -25.630 1.00 50.06 189 VAL A CA 1
ATOM 1479 C C . VAL A 1 189 ? -0.455 1.200 -27.144 1.00 50.06 189 VAL A C 1
ATOM 1481 O O . VAL A 1 189 ? 0.483 1.497 -27.874 1.00 50.06 189 VAL A O 1
ATOM 1484 N N . GLU A 1 190 ? -1.716 1.160 -27.588 1.00 49.97 190 GLU A N 1
ATOM 1485 C CA . GLU A 1 190 ? -2.118 1.388 -28.987 1.00 49.97 190 GLU A CA 1
ATOM 1486 C C . GLU A 1 190 ? -1.671 2.769 -29.502 1.00 49.97 190 GLU A C 1
ATOM 1488 O O . GLU A 1 190 ? -1.073 2.872 -30.570 1.00 49.97 190 GLU A O 1
ATOM 1493 N N . TYR A 1 191 ? -1.910 3.833 -28.724 1.00 49.72 191 TYR A N 1
ATOM 1494 C CA . TYR A 1 191 ? -1.562 5.205 -29.117 1.00 49.72 191 TYR A CA 1
ATOM 1495 C C . TYR A 1 191 ? -0.065 5.515 -29.057 1.00 49.72 191 TYR A C 1
ATOM 1497 O O . TYR A 1 191 ? 0.407 6.344 -29.820 1.00 49.72 191 TYR A O 1
ATOM 1505 N N . ARG A 1 192 ? 0.699 4.909 -28.141 1.00 52.41 192 ARG A N 1
ATOM 1506 C CA . ARG A 1 192 ? 2.128 5.230 -27.956 1.00 52.41 192 ARG A CA 1
ATOM 1507 C C . ARG A 1 192 ? 3.047 4.340 -28.790 1.00 52.41 192 ARG A C 1
ATOM 1509 O O . ARG A 1 192 ? 4.162 4.758 -29.100 1.00 52.41 192 ARG A O 1
ATOM 1516 N N . CYS A 1 193 ? 2.561 3.185 -29.249 1.00 50.88 193 CYS A N 1
ATOM 1517 C CA . CYS A 1 193 ? 3.258 2.343 -30.223 1.00 50.88 193 CYS A CA 1
ATOM 1518 C C . CYS A 1 193 ? 3.532 3.060 -31.558 1.00 50.88 193 CYS A C 1
ATOM 1520 O O . CYS A 1 193 ? 4.572 2.817 -32.160 1.00 50.88 193 CYS A O 1
ATOM 1522 N N . SER A 1 194 ? 2.673 3.986 -32.004 1.00 46.34 194 SER A N 1
ATOM 1523 C CA . SER A 1 194 ? 2.916 4.772 -33.229 1.00 46.34 194 SER A CA 1
ATOM 1524 C C . SER A 1 194 ? 4.040 5.804 -33.098 1.00 46.34 194 SER A C 1
ATOM 1526 O O . SER A 1 194 ? 4.593 6.221 -34.109 1.00 46.34 194 SER A O 1
ATOM 1528 N N . TYR A 1 195 ? 4.387 6.205 -31.870 1.00 46.25 195 TYR A N 1
ATOM 1529 C CA . TYR A 1 195 ? 5.458 7.171 -31.583 1.00 46.25 195 TYR A CA 1
ATOM 1530 C C . TYR A 1 195 ? 6.763 6.511 -31.137 1.00 46.25 195 TYR A C 1
ATOM 1532 O O . TYR A 1 195 ? 7.738 7.215 -30.896 1.00 46.25 195 TYR A O 1
ATOM 1540 N N . THR A 1 196 ? 6.777 5.179 -31.015 1.00 47.03 196 THR A N 1
ATOM 1541 C CA . THR A 1 196 ? 7.963 4.398 -30.651 1.00 47.03 196 THR A CA 1
ATOM 1542 C C . THR A 1 196 ? 8.366 3.558 -31.859 1.00 47.03 196 THR A C 1
ATOM 1544 O O . THR A 1 196 ? 8.090 2.363 -31.939 1.00 47.03 196 THR A O 1
ATOM 1547 N N . LEU A 1 197 ? 8.952 4.219 -32.857 1.00 41.66 197 LEU A N 1
ATOM 1548 C CA . LEU A 1 197 ? 9.405 3.584 -34.093 1.00 41.66 197 LEU A CA 1
ATOM 1549 C C . LEU A 1 197 ? 10.901 3.257 -33.985 1.00 41.66 197 LEU A C 1
ATOM 1551 O O . LEU A 1 197 ? 11.737 4.142 -33.797 1.00 41.66 197 LEU A O 1
ATOM 1555 N N . LEU A 1 198 ? 11.240 1.974 -34.137 1.00 39.44 198 LEU A N 1
ATOM 1556 C CA . LEU A 1 198 ? 12.572 1.546 -34.560 1.00 39.44 198 LEU A CA 1
ATOM 1557 C C . LEU A 1 198 ? 12.697 1.893 -36.046 1.00 39.44 198 LEU A C 1
ATOM 1559 O O . LEU A 1 198 ? 12.096 1.226 -36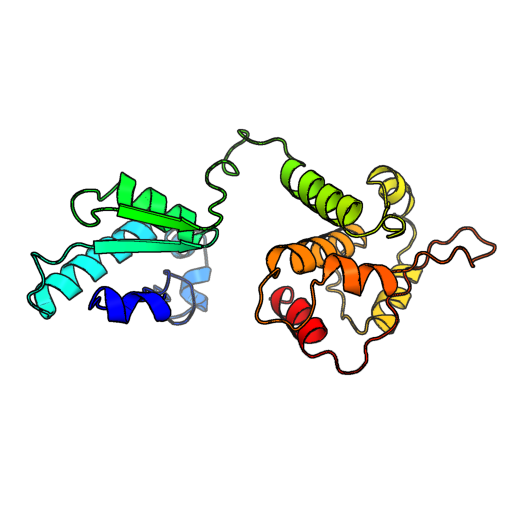.886 1.00 39.44 198 LEU A O 1
ATOM 1563 N N . THR A 1 199 ? 13.440 2.945 -36.383 1.00 36.81 199 THR A N 1
ATOM 1564 C CA . THR A 1 199 ? 13.798 3.208 -37.783 1.00 36.81 199 THR A CA 1
ATOM 1565 C C . THR A 1 199 ? 15.236 2.772 -38.028 1.00 36.81 199 THR A C 1
ATOM 1567 O O . THR A 1 199 ? 16.167 3.313 -37.427 1.00 36.81 199 THR A O 1
ATOM 1570 N N . ASP A 1 200 ? 15.397 1.810 -38.931 1.00 32.22 200 ASP A N 1
ATOM 1571 C CA . ASP A 1 200 ? 16.658 1.250 -39.425 1.00 32.22 200 ASP A CA 1
ATOM 1572 C C . ASP A 1 200 ? 17.374 2.227 -40.380 1.00 32.22 200 ASP A C 1
ATOM 1574 O O . ASP A 1 200 ? 17.462 2.015 -41.586 1.00 32.22 200 ASP A O 1
ATOM 1578 N N . ALA A 1 201 ? 17.792 3.384 -39.862 1.00 33.84 201 ALA A N 1
ATOM 1579 C CA . ALA A 1 201 ? 18.378 4.459 -40.673 1.00 33.84 201 ALA A CA 1
ATOM 1580 C C . ALA A 1 201 ? 19.851 4.756 -40.333 1.00 33.84 201 ALA A C 1
ATOM 1582 O O . ALA A 1 201 ? 20.359 5.827 -40.665 1.00 33.84 201 ALA A O 1
ATOM 1583 N N . SER A 1 202 ? 20.543 3.826 -39.670 1.00 34.06 202 SER A N 1
ATOM 1584 C CA . SER A 1 202 ? 21.982 3.908 -39.389 1.00 34.06 202 SER A CA 1
ATOM 1585 C C . SER A 1 202 ? 22.724 2.921 -40.305 1.00 34.06 202 SER A C 1
ATOM 1587 O O . SER A 1 202 ? 22.523 1.716 -40.164 1.00 34.06 202 SER A O 1
ATOM 1589 N N . PRO A 1 203 ? 23.587 3.386 -41.235 1.00 33.69 203 PRO A N 1
ATOM 1590 C CA . PRO A 1 203 ? 24.389 2.523 -42.122 1.00 33.69 203 PRO A CA 1
ATOM 1591 C C . PRO A 1 203 ? 25.297 1.521 -41.384 1.00 33.69 203 PRO A C 1
ATOM 1593 O O . PRO A 1 203 ? 25.843 0.598 -41.978 1.00 33.69 203 PRO A O 1
ATOM 1596 N N . ASP A 1 204 ? 25.484 1.747 -40.091 1.00 35.25 204 ASP A N 1
ATOM 1597 C CA . ASP A 1 204 ? 26.364 1.078 -39.148 1.00 35.25 204 ASP A CA 1
ATOM 1598 C C . ASP A 1 204 ? 25.620 0.106 -38.204 1.00 35.25 204 ASP A C 1
ATOM 1600 O O . ASP A 1 204 ? 26.231 -0.457 -37.296 1.00 35.25 204 ASP A O 1
ATOM 1604 N N . GLY A 1 205 ? 24.322 -0.143 -38.430 1.00 30.33 205 GLY A N 1
ATOM 1605 C CA . GLY A 1 205 ? 23.544 -1.146 -37.688 1.00 30.33 205 GLY A CA 1
ATOM 1606 C C . GLY A 1 205 ? 23.175 -0.728 -36.262 1.00 30.33 205 GLY A C 1
ATOM 1607 O O . GLY A 1 205 ? 22.882 -1.574 -35.414 1.00 30.33 205 GLY A O 1
ATOM 1608 N N . THR A 1 206 ? 23.197 0.575 -35.968 1.00 32.50 206 THR A N 1
ATOM 1609 C CA . THR A 1 206 ? 22.809 1.098 -34.658 1.00 32.50 206 THR A CA 1
ATOM 1610 C C . THR A 1 206 ? 21.298 1.334 -34.605 1.00 32.50 206 THR A C 1
ATOM 1612 O O . THR A 1 206 ? 20.786 2.292 -35.183 1.00 32.50 206 THR A O 1
ATOM 1615 N N . TYR A 1 207 ? 20.577 0.512 -33.842 1.00 35.97 207 TYR A N 1
ATOM 1616 C CA . TYR A 1 207 ? 19.166 0.749 -33.526 1.00 35.97 207 TYR A CA 1
ATOM 1617 C C . TYR A 1 207 ? 19.019 2.009 -32.653 1.00 35.97 207 TYR A C 1
ATOM 1619 O O . TYR A 1 207 ? 19.437 2.021 -31.492 1.00 35.97 207 TYR A O 1
ATOM 1627 N N . MET A 1 208 ? 18.431 3.082 -33.192 1.00 33.06 208 MET A N 1
ATOM 1628 C CA . MET A 1 208 ? 18.029 4.258 -32.411 1.00 33.06 208 MET A CA 1
ATOM 1629 C C . MET A 1 208 ? 16.521 4.254 -32.171 1.00 33.06 208 MET A C 1
ATOM 1631 O O . MET A 1 208 ? 15.728 4.128 -33.101 1.00 33.06 208 MET A O 1
ATOM 1635 N N . TYR A 1 209 ? 16.137 4.439 -30.909 1.00 39.12 209 TYR A N 1
ATOM 1636 C CA . TYR A 1 209 ? 14.752 4.646 -30.505 1.00 39.12 209 TYR A CA 1
ATOM 1637 C C . TYR A 1 209 ? 14.372 6.081 -30.844 1.00 39.12 209 TYR A C 1
ATOM 1639 O O . TYR A 1 209 ? 14.935 7.025 -30.284 1.00 39.12 209 TYR A O 1
ATOM 1647 N N . TYR A 1 210 ? 13.420 6.251 -31.755 1.00 34.44 210 TYR A N 1
ATOM 1648 C CA . TYR A 1 210 ? 12.731 7.520 -31.908 1.00 34.44 210 TYR A CA 1
ATOM 1649 C C . TYR A 1 210 ? 11.516 7.466 -30.993 1.00 34.44 210 TYR A C 1
ATOM 1651 O O . TYR A 1 210 ? 10.535 6.797 -31.297 1.00 34.44 210 TYR A O 1
ATOM 1659 N N . LEU A 1 211 ? 11.624 8.124 -29.840 1.00 40.44 211 LEU A N 1
ATOM 1660 C CA . LEU A 1 211 ? 10.462 8.650 -29.141 1.00 40.44 211 LEU A CA 1
ATOM 1661 C C . LEU A 1 211 ? 10.265 10.040 -29.729 1.00 40.44 211 LEU A C 1
ATOM 1663 O O . LEU A 1 211 ? 10.987 10.969 -29.361 1.00 40.44 211 LEU A O 1
ATOM 1667 N N . ASP A 1 212 ? 9.384 10.157 -30.720 1.00 38.03 212 ASP A N 1
ATOM 1668 C CA . ASP A 1 212 ? 9.071 11.478 -31.251 1.00 38.03 212 ASP A CA 1
ATOM 1669 C C . ASP A 1 212 ? 8.434 12.293 -30.121 1.00 38.03 212 ASP A C 1
ATOM 1671 O O . ASP A 1 212 ? 7.535 11.829 -29.410 1.00 38.03 212 ASP A O 1
ATOM 1675 N N . ARG A 1 213 ? 9.011 13.462 -29.863 1.00 40.22 213 ARG A N 1
ATOM 1676 C CA . ARG A 1 213 ? 8.751 14.264 -28.671 1.00 40.22 213 ARG A CA 1
ATOM 1677 C C . ARG A 1 213 ? 7.290 14.710 -28.716 1.00 40.22 213 ARG A C 1
ATOM 1679 O O . ARG A 1 213 ? 6.942 15.578 -29.510 1.00 40.22 213 ARG A O 1
ATOM 1686 N N . ILE A 1 214 ? 6.430 14.168 -27.852 1.00 45.66 214 ILE A N 1
ATOM 1687 C CA . ILE A 1 214 ? 5.139 14.815 -27.583 1.00 45.66 214 ILE A CA 1
ATOM 1688 C C . ILE A 1 214 ? 5.442 15.995 -26.656 1.00 45.66 214 ILE A C 1
ATOM 1690 O O . ILE A 1 214 ? 5.339 15.895 -25.432 1.00 45.66 214 ILE A O 1
ATOM 1694 N N . GLU A 1 215 ? 5.933 17.094 -27.233 1.00 38.44 215 GLU A N 1
ATOM 1695 C CA . GLU A 1 215 ? 6.092 18.351 -26.507 1.00 38.44 215 GLU A CA 1
ATOM 1696 C C . GLU A 1 215 ? 4.736 18.719 -25.885 1.00 38.44 215 GLU A C 1
ATOM 1698 O O . GLU A 1 215 ? 3.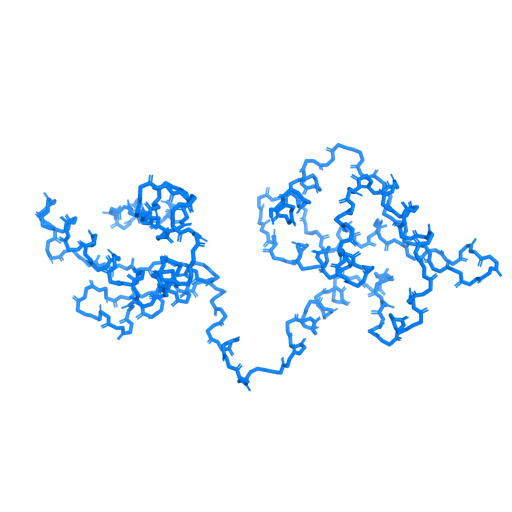726 18.799 -26.583 1.00 38.44 215 GLU A O 1
ATOM 1703 N N . ASN A 1 216 ? 4.724 18.924 -24.562 1.00 43.41 216 ASN A N 1
ATOM 1704 C CA . ASN A 1 216 ? 3.559 19.297 -23.744 1.00 43.41 216 ASN A CA 1
ATOM 1705 C C . ASN A 1 216 ? 2.569 18.176 -23.347 1.00 43.41 216 ASN A C 1
ATOM 1707 O O . ASN A 1 216 ? 1.450 18.486 -22.943 1.00 43.41 216 ASN A O 1
ATOM 1711 N N . ASP A 1 217 ? 2.948 16.892 -23.391 1.00 49.41 217 ASP A N 1
ATOM 1712 C CA . ASP A 1 217 ? 2.140 15.825 -22.764 1.00 49.41 217 ASP A CA 1
ATOM 1713 C C . ASP A 1 217 ? 2.456 15.721 -21.257 1.00 49.41 217 ASP A C 1
ATOM 1715 O O . ASP A 1 217 ? 3.438 15.093 -20.847 1.00 49.41 217 ASP A O 1
ATOM 1719 N N . GLU A 1 218 ? 1.619 16.354 -20.426 1.00 52.00 218 GLU A N 1
ATOM 1720 C CA . GLU A 1 218 ? 1.700 16.322 -18.953 1.00 52.00 218 GLU A CA 1
ATOM 1721 C C . GLU A 1 218 ? 1.775 14.888 -18.393 1.00 52.00 218 GLU A C 1
ATOM 1723 O O . GLU A 1 218 ? 2.445 14.642 -17.385 1.00 52.00 218 GLU A O 1
ATOM 1728 N N . ASP A 1 219 ? 1.176 13.908 -19.078 1.00 45.78 219 ASP A N 1
ATOM 1729 C CA . ASP A 1 219 ? 1.191 12.519 -18.632 1.00 45.78 219 ASP A CA 1
ATOM 1730 C C . ASP A 1 219 ? 2.554 11.838 -18.872 1.00 45.78 219 ASP A C 1
ATOM 1732 O O . ASP A 1 219 ? 2.892 10.875 -18.182 1.00 45.78 219 ASP A O 1
ATOM 1736 N N . VAL A 1 220 ? 3.344 12.289 -19.861 1.00 45.81 220 VAL A N 1
ATOM 1737 C CA . VAL A 1 220 ? 4.728 11.810 -20.077 1.00 45.81 220 VAL A CA 1
ATOM 1738 C C . VAL A 1 220 ? 5.636 12.321 -18.962 1.00 45.81 220 VAL A C 1
ATOM 1740 O O . VAL A 1 220 ? 6.428 11.552 -18.424 1.00 45.81 220 VAL A O 1
ATOM 1743 N N . GLN A 1 221 ? 5.484 13.590 -18.580 1.00 48.00 221 GLN A N 1
ATOM 1744 C CA . GLN A 1 221 ? 6.246 14.192 -17.483 1.00 48.00 221 GLN A CA 1
ATOM 1745 C C . GLN A 1 221 ? 5.943 13.494 -16.147 1.00 48.00 221 GLN A C 1
ATOM 1747 O O . GLN A 1 221 ? 6.864 13.080 -15.446 1.00 48.00 221 GLN A O 1
ATOM 1752 N N . SER A 1 222 ? 4.663 13.243 -15.848 1.00 47.72 222 SER A N 1
ATOM 1753 C CA . SER A 1 222 ? 4.244 12.532 -14.630 1.00 47.72 222 SER A CA 1
ATOM 1754 C C . SER A 1 222 ? 4.815 11.111 -14.514 1.00 47.72 222 SER A C 1
ATOM 1756 O O . SER A 1 222 ? 5.099 10.657 -13.405 1.00 47.72 222 SER A O 1
ATOM 1758 N N . MET A 1 223 ? 5.016 10.410 -15.635 1.00 44.56 223 MET A N 1
ATOM 1759 C CA . MET A 1 223 ? 5.568 9.053 -15.643 1.00 44.56 223 MET A CA 1
ATOM 1760 C C . MET A 1 223 ? 7.031 9.014 -15.182 1.00 44.56 223 MET A C 1
ATOM 1762 O O . MET A 1 223 ? 7.397 8.145 -14.392 1.00 44.56 223 MET A O 1
ATOM 1766 N N . PHE A 1 224 ? 7.858 9.952 -15.652 1.00 41.84 224 PHE A N 1
ATOM 1767 C CA . PHE A 1 224 ? 9.274 10.010 -15.278 1.00 41.84 224 PHE A CA 1
ATOM 1768 C C . PHE A 1 224 ? 9.476 10.530 -13.852 1.00 41.84 224 PHE A C 1
ATOM 1770 O O . PHE A 1 224 ? 10.344 10.020 -13.150 1.00 41.84 224 PHE A O 1
ATOM 1777 N N . SER A 1 225 ? 8.625 11.447 -13.376 1.00 39.66 225 SER A N 1
ATOM 1778 C CA . SER A 1 225 ? 8.652 11.905 -11.979 1.00 39.66 225 SER A CA 1
ATOM 1779 C C . SER A 1 225 ? 8.302 10.805 -10.969 1.00 39.66 225 SER A C 1
ATOM 1781 O O . SER A 1 225 ? 8.777 10.838 -9.840 1.00 39.66 225 SER A O 1
ATOM 1783 N N . ALA A 1 226 ? 7.493 9.811 -11.357 1.00 37.00 226 ALA A N 1
ATOM 1784 C CA . ALA A 1 226 ? 7.115 8.698 -10.482 1.00 37.00 226 ALA A CA 1
ATOM 1785 C C . ALA A 1 226 ? 8.233 7.655 -10.276 1.00 37.00 226 ALA A C 1
ATOM 1787 O O . ALA A 1 226 ? 8.092 6.788 -9.420 1.00 37.00 226 ALA A O 1
ATOM 1788 N N . HIS A 1 227 ? 9.301 7.696 -11.080 1.00 33.69 227 HIS A N 1
ATOM 1789 C CA . HIS A 1 227 ? 10.409 6.727 -11.044 1.00 33.69 227 HIS A CA 1
ATOM 1790 C C . HIS A 1 227 ? 11.763 7.372 -10.689 1.00 33.69 227 HIS A C 1
ATOM 1792 O O . HIS A 1 227 ? 12.781 6.687 -10.706 1.00 33.69 227 HIS A O 1
ATOM 1798 N N . SER A 1 228 ? 11.782 8.673 -10.382 1.00 27.11 228 SER A N 1
ATOM 1799 C CA . SER A 1 228 ? 12.976 9.446 -10.010 1.00 27.11 228 SER A CA 1
ATOM 1800 C C . SER A 1 228 ? 13.071 9.735 -8.503 1.00 27.11 228 SER A C 1
ATOM 1802 O O . SER A 1 228 ? 13.645 10.755 -8.122 1.00 27.11 228 SER A O 1
ATOM 1804 N N . GLY A 1 229 ? 12.444 8.898 -7.671 1.00 27.14 229 GLY A N 1
ATOM 1805 C CA . GLY A 1 229 ? 12.553 8.935 -6.209 1.00 27.14 229 GLY A CA 1
ATOM 1806 C C . GLY A 1 229 ? 13.610 7.966 -5.712 1.00 27.14 229 GLY A C 1
ATOM 1807 O O . GLY A 1 229 ? 13.595 6.816 -6.204 1.00 27.14 229 GLY A O 1
#

pLDDT: mean 70.06, std 23.68, range [27.11, 98.38]

Nearest PDB structures (foldseek):
  3n2z-assembly1_B-2  TM=6.993E-01  e=7.806E-10  Homo sapiens
  4ebb-assembly1_A  TM=8.211E-01  e=1.102E-07  Homo sapiens
  4ebb-assembly2_B  TM=7.928E-01  e=8.776E-08  Homo sapiens
  6ty7-assembly1_A  TM=3.083E-01  e=2.765E-01  synthetic construct